Protein AF-A0A6N7XAJ7-F1 (afdb_monomer)

InterPro domains:
  IPR026906 BspA-type LRR region [PF13306] (164-252)
  IPR032675 Leucine-rich repeat domain superfamily [G3DSA:3.80.10.10] (120-250)

Sequence (296 aa):
PDGVSWIGSGSNHAFNHSDGVTLSVARGSYAADWAKGHGVKYTEREPEKTITVSSGSSSATSVDDQNKVSEKLVAKSGRTDVATEGYNPSDSNATDKEGKEPGEKAGVENKQGSEQEVAPNQGRCGEAVTWSLDESGTLIIDGHGKMDDYSDDRPAPWAELSKSIVSIHIGPKVETVGAYAFAGLDKAKAVTFDDGSELTEIHDFAFSGCKTLREIELPNKVAKIGQGAFERCENLEIVGLPESVTSIGEVLVEQESKQPTAGQASVDAFAGSPLVKVEAEKGSYASQYADEHKLL

pLDDT: mean 73.71, std 26.86, range [23.12, 98.69]

Organism: NCBI:txid604330

Radius of gyration: 29.91 Å; Cα contacts (8 Å, |Δi|>4): 554; chains: 1; bounding box: 70×71×84 Å

Nearest PDB structures (foldseek):
  4h09-assembly2_B  TM=6.507E-01  e=2.403E-07  Eubacterium ventriosum ATCC 27560
  6mlx-assembly3_C  TM=6.895E-01  e=1.913E-05  Treponema pallidum
  4gt6-assembly1_A  TM=6.378E-01  e=3.550E-05  Faecalibacterium duncaniae
  4cp6-assembly1_A  TM=5.172E-01  e=2.475E-05  Streptococcus pneumoniae
  4fs7-assembly1_A  TM=6.157E-01  e=1.240E-03  Bacteroides ovatus ATCC 8483

Secondary structure (DSSP, 8-state):
-TT------SSS-TTTT-TT--EEEETTSHHHHHHHHTT--EEEEPPP------------------------------------------------------------------------SEEESBSSEEEEE-TTSEEEEEEEEEBPP-BTTB--TTGGGTTT--EEEE-TEEEEEPTTTTTT-TT--EEEE-TT----EE-TTTTTT-TT--EEE--TT--EEETTTTTT-TT--EEE--TT--EEEE--S----SS--TT-PPPPTTTT-TT-EEE--TTSHHHHHHHHHT--

Foldseek 3Di:
DQPPPDFDDDPQGPCNPPPDDEAEYEPPGPVVVVCVVVVHHYDYDHDDPPPDDDDDDDDDDDDDDDDDDDDDDDDDDDDDDDDDDDDDDDDDDDDDDDDDDDDYDDDDDDDDDPPPVPQAQKDAQDPFWIWGADPQQEIEIDGAEEGEAADPVRAASCPVVLVSHQAYEYEAHHQEQHHNNQAQSCRHQYYYYDPNHNHAEYAHCSNANVQNHAEDADDQNHAEAEFLVQHQVQNHQEYEDHLNHDYFQHHPDDDPDVDDPPDDPRHGNHHNHQNYDYDYDPPGPSNVSCVVVVND

Mean predicted aligned error: 18.1 Å

Solvent-accessible surface area (backbone atoms only — not comparable to full-atom values): 17783 Å² total; per-residue (Å²): 116,88,82,51,89,78,82,80,86,68,100,66,52,94,61,76,84,45,94,82,62,66,46,78,27,33,62,92,33,62,58,40,56,50,31,64,75,69,74,50,54,66,45,78,39,82,64,75,84,76,78,79,81,77,92,72,85,89,83,91,80,82,88,85,85,81,92,82,89,86,83,92,82,91,84,84,88,85,88,83,89,83,88,81,88,81,83,89,82,93,86,86,85,85,88,82,88,89,84,84,86,89,83,91,81,89,88,85,86,87,75,95,69,86,70,76,75,73,70,71,57,51,50,73,45,32,94,51,17,31,38,34,50,50,98,86,17,38,36,37,38,40,52,40,43,46,38,49,68,35,44,96,92,46,62,40,95,56,59,93,47,29,92,56,30,39,29,39,36,37,35,33,42,31,31,32,46,18,20,36,54,45,43,57,25,48,51,22,44,41,58,46,69,40,86,81,36,48,32,29,37,37,22,30,26,18,35,19,33,18,36,44,22,33,50,40,74,52,52,69,48,30,27,37,36,8,19,21,20,36,17,37,13,54,45,22,39,39,35,37,47,33,79,46,28,76,45,73,22,46,85,69,67,90,72,88,60,99,61,88,77,84,76,73,73,75,45,49,26,50,43,69,20,87,50,34,24,66,47,44,54,89,84,31,58,56,39,51,50,30,62,76,69,67,48,95

Structure (mmCIF, N/CA/C/O backbone):
data_AF-A0A6N7XAJ7-F1
#
_entry.id   AF-A0A6N7XAJ7-F1
#
loop_
_atom_site.group_PDB
_atom_site.id
_atom_site.type_symbol
_atom_site.label_atom_id
_atom_site.label_alt_id
_atom_site.label_comp_id
_atom_site.label_asym_id
_atom_site.label_entity_id
_atom_site.label_seq_id
_atom_site.pdbx_PDB_ins_code
_atom_site.Cartn_x
_atom_site.Cartn_y
_atom_site.Cartn_z
_atom_site.occupancy
_atom_site.B_iso_or_equiv
_atom_site.auth_seq_id
_atom_site.auth_comp_id
_atom_site.auth_asym_id
_atom_site.auth_atom_id
_atom_site.pdbx_PDB_model_num
ATOM 1 N N . PRO A 1 1 ? 24.881 13.630 -3.234 1.00 52.31 1 PRO A N 1
ATOM 2 C CA . PRO A 1 1 ? 24.682 14.731 -4.205 1.00 52.31 1 PRO A CA 1
ATOM 3 C C . PRO A 1 1 ? 24.162 15.970 -3.468 1.00 52.31 1 PRO A C 1
ATOM 5 O O . PRO A 1 1 ? 23.596 15.813 -2.387 1.00 52.31 1 PRO A O 1
ATOM 8 N N . ASP A 1 2 ? 24.361 17.173 -4.006 1.00 56.16 2 ASP A N 1
ATOM 9 C CA . ASP A 1 2 ? 23.794 18.382 -3.395 1.00 56.16 2 ASP A CA 1
ATOM 10 C C . ASP A 1 2 ? 22.285 18.364 -3.668 1.00 56.16 2 ASP A C 1
ATOM 12 O O . ASP A 1 2 ? 21.873 18.282 -4.822 1.00 56.16 2 ASP A O 1
ATOM 16 N N . GLY A 1 3 ? 21.470 18.324 -2.609 1.00 60.31 3 GLY A N 1
ATOM 17 C CA . GLY A 1 3 ? 20.015 18.134 -2.718 1.00 60.31 3 GLY A CA 1
ATOM 18 C C . GLY A 1 3 ? 19.486 16.760 -2.287 1.00 60.31 3 GLY A C 1
ATOM 19 O O . GLY A 1 3 ? 18.340 16.446 -2.580 1.00 60.31 3 GLY A O 1
ATOM 20 N N . VAL A 1 4 ? 20.282 15.944 -1.584 1.00 65.50 4 VAL A N 1
ATOM 21 C CA . VAL A 1 4 ? 19.765 14.740 -0.903 1.00 65.50 4 VAL A CA 1
ATOM 22 C C . VAL A 1 4 ? 18.713 15.152 0.130 1.00 65.50 4 VAL A C 1
ATOM 24 O O . VAL A 1 4 ? 19.035 15.859 1.085 1.00 65.50 4 VAL A O 1
ATOM 27 N N . SER A 1 5 ? 17.473 14.708 -0.078 1.00 60.44 5 SER A N 1
ATOM 28 C CA . SER A 1 5 ? 16.321 14.982 0.789 1.00 60.44 5 SER A CA 1
ATOM 29 C C . SER A 1 5 ? 16.112 13.933 1.883 1.00 60.44 5 SER A C 1
ATOM 31 O O . SER A 1 5 ? 15.373 14.200 2.824 1.00 60.44 5 SER A O 1
ATOM 33 N N . TRP A 1 6 ? 16.755 12.764 1.779 1.00 59.44 6 TRP A N 1
ATOM 34 C CA . TRP A 1 6 ? 16.555 11.653 2.709 1.00 59.44 6 TRP A CA 1
ATOM 35 C C . TRP A 1 6 ? 17.769 10.713 2.777 1.00 59.44 6 TRP A C 1
ATOM 37 O O . TRP A 1 6 ? 18.410 10.444 1.760 1.00 59.44 6 TRP A O 1
ATOM 47 N N . ILE A 1 7 ? 18.099 10.225 3.980 1.00 63.41 7 ILE A N 1
ATOM 48 C CA . ILE A 1 7 ? 19.157 9.227 4.230 1.00 63.41 7 ILE A CA 1
ATOM 49 C C . ILE A 1 7 ? 18.656 8.217 5.278 1.00 63.41 7 ILE A C 1
ATOM 51 O O . ILE A 1 7 ? 19.041 8.311 6.439 1.00 63.41 7 ILE A O 1
ATOM 55 N N . GLY A 1 8 ? 17.827 7.248 4.865 1.00 58.09 8 GLY A N 1
ATOM 56 C CA . GLY A 1 8 ? 17.457 6.050 5.644 1.00 58.09 8 GLY A CA 1
ATOM 57 C C . GLY A 1 8 ? 16.638 6.279 6.931 1.00 58.09 8 GLY A C 1
ATOM 58 O O . GLY A 1 8 ? 16.927 7.180 7.715 1.00 58.09 8 GLY A O 1
ATOM 59 N N . SER A 1 9 ? 15.672 5.401 7.228 1.00 46.38 9 SER A N 1
ATOM 60 C CA . SER A 1 9 ? 14.994 5.325 8.537 1.00 46.38 9 SER A CA 1
ATOM 61 C C . SER A 1 9 ? 15.231 3.959 9.210 1.00 46.38 9 SER A C 1
ATOM 63 O O . SER A 1 9 ? 15.352 2.938 8.535 1.00 46.38 9 SER A O 1
ATOM 65 N N . GLY A 1 10 ? 15.358 3.940 10.547 1.00 47.91 10 GLY A N 1
ATOM 66 C CA . GLY A 1 10 ? 15.511 2.719 11.362 1.00 47.91 10 GLY A CA 1
ATOM 67 C C . GLY A 1 10 ? 16.749 2.673 12.275 1.00 47.91 10 GLY A C 1
ATOM 68 O O . GLY A 1 10 ? 17.684 3.460 12.140 1.00 47.91 10 GLY A O 1
ATOM 69 N N . SER A 1 11 ? 16.764 1.716 13.213 1.00 44.81 11 SER A N 1
ATOM 70 C CA . SER A 1 11 ? 17.810 1.495 14.238 1.00 44.81 11 SER A CA 1
ATOM 71 C C . SER A 1 11 ? 19.154 0.980 13.696 1.00 44.81 11 SER A C 1
ATOM 73 O O . SER A 1 11 ? 20.086 0.744 14.466 1.00 44.81 11 SER A O 1
ATOM 75 N N . ASN A 1 12 ? 19.272 0.838 12.374 1.00 49.25 12 ASN A N 1
ATOM 76 C CA . ASN A 1 12 ? 20.496 0.488 11.668 1.00 49.25 12 ASN A CA 1
ATOM 77 C C . ASN A 1 12 ? 20.703 1.479 10.516 1.00 49.25 12 ASN A C 1
ATOM 79 O O . ASN A 1 12 ? 20.295 1.237 9.383 1.00 49.25 12 ASN A O 1
ATOM 83 N N . HIS A 1 13 ? 21.307 2.630 10.824 1.00 56.31 13 HIS A N 1
ATOM 84 C CA . HIS A 1 13 ? 21.639 3.647 9.826 1.00 56.31 13 HIS A CA 1
ATOM 85 C C . HIS A 1 13 ? 22.405 3.027 8.646 1.00 56.31 13 HIS A C 1
ATOM 87 O O . HIS A 1 13 ? 23.215 2.121 8.845 1.00 56.31 13 HIS A O 1
ATOM 93 N N . ALA A 1 14 ? 22.222 3.552 7.429 1.00 59.47 14 ALA A N 1
ATOM 94 C CA . ALA A 1 14 ? 22.847 3.041 6.196 1.00 59.47 14 ALA A CA 1
ATOM 95 C C . ALA A 1 14 ? 24.392 2.925 6.248 1.00 59.47 14 ALA A C 1
ATOM 97 O O . ALA A 1 14 ? 25.007 2.307 5.382 1.00 59.47 14 ALA A O 1
ATOM 98 N N . PHE A 1 15 ? 25.027 3.497 7.277 1.00 63.94 15 PHE A N 1
ATOM 99 C CA . PHE A 1 15 ? 26.472 3.492 7.498 1.00 63.94 15 PHE A CA 1
ATOM 100 C C . PHE A 1 15 ? 26.899 2.852 8.835 1.00 63.94 15 PHE A C 1
ATOM 102 O O . PHE A 1 15 ? 28.070 2.941 9.193 1.00 63.94 15 PHE A O 1
ATOM 109 N N . ASN A 1 16 ? 25.990 2.186 9.565 1.00 53.41 16 ASN A N 1
ATOM 110 C CA . ASN A 1 16 ? 26.226 1.664 10.925 1.00 53.41 16 ASN A CA 1
ATOM 111 C C . ASN A 1 16 ? 27.201 0.464 10.985 1.00 53.41 16 ASN A C 1
ATOM 113 O O . ASN A 1 16 ? 27.605 0.042 12.067 1.00 53.41 16 ASN A O 1
ATOM 117 N N . HIS A 1 17 ? 27.596 -0.089 9.832 1.00 55.88 17 HIS A N 1
ATOM 118 C CA . HIS 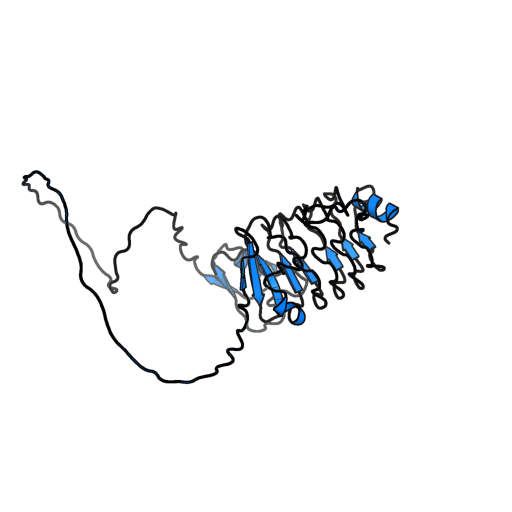A 1 17 ? 28.542 -1.211 9.710 1.00 55.88 17 HIS A CA 1
ATOM 119 C C . HIS A 1 17 ? 29.674 -0.942 8.706 1.00 55.88 17 HIS A C 1
ATOM 121 O O . HIS A 1 17 ? 30.345 -1.864 8.243 1.00 55.88 17 HIS A O 1
ATOM 127 N N . SER A 1 18 ? 29.892 0.326 8.357 1.00 59.72 18 SER A N 1
ATOM 128 C CA . SER A 1 18 ? 30.815 0.727 7.298 1.00 59.72 18 SER A CA 1
ATOM 129 C C . SER A 1 18 ? 32.069 1.369 7.890 1.00 59.72 18 SER A C 1
ATOM 131 O O . SER A 1 18 ? 32.315 2.561 7.689 1.00 59.72 18 SER A O 1
ATOM 133 N N . ASP A 1 19 ? 32.859 0.578 8.623 1.00 56.47 19 ASP A N 1
ATOM 134 C CA . ASP A 1 19 ? 34.136 0.983 9.229 1.00 56.47 19 ASP A CA 1
ATOM 135 C C . ASP A 1 19 ? 35.156 1.361 8.138 1.00 56.47 19 ASP A C 1
ATOM 137 O O . ASP A 1 19 ? 35.995 0.570 7.712 1.00 56.47 19 ASP A O 1
ATOM 141 N N . GLY A 1 20 ? 35.048 2.583 7.618 1.00 68.25 20 GLY A N 1
ATOM 142 C CA . GLY A 1 20 ? 35.883 3.084 6.524 1.00 68.25 20 GLY A CA 1
ATOM 143 C C . GLY A 1 20 ? 35.202 4.088 5.598 1.00 68.25 20 GLY A C 1
ATOM 144 O O . GLY A 1 20 ? 35.890 4.770 4.839 1.00 68.25 20 GLY A O 1
ATOM 145 N N . VAL A 1 21 ? 33.877 4.240 5.668 1.00 73.19 21 VAL A N 1
ATOM 146 C CA . VAL A 1 21 ? 33.156 5.196 4.818 1.00 73.19 21 VAL A CA 1
ATOM 147 C C . VAL A 1 21 ? 33.217 6.594 5.432 1.00 73.19 21 VAL A C 1
ATOM 149 O O . VAL A 1 21 ? 32.904 6.800 6.601 1.00 73.19 21 VAL A O 1
ATOM 152 N N . THR A 1 22 ? 33.656 7.571 4.637 1.00 78.25 22 THR A N 1
ATOM 153 C CA . THR A 1 22 ? 33.581 8.998 4.974 1.00 78.25 22 THR A CA 1
ATOM 154 C C . THR A 1 22 ? 32.674 9.673 3.959 1.00 78.25 22 THR A C 1
ATOM 156 O O . THR A 1 22 ? 32.974 9.656 2.766 1.00 78.25 22 THR A O 1
ATOM 159 N N . LEU A 1 23 ? 31.567 10.251 4.417 1.00 79.75 23 LEU A N 1
ATOM 160 C CA . LEU A 1 23 ? 30.634 10.955 3.541 1.00 79.75 23 LEU A CA 1
ATOM 161 C C . LEU A 1 23 ? 31.237 12.278 3.067 1.00 79.75 23 LEU A C 1
ATOM 163 O O . LEU A 1 23 ? 31.831 12.996 3.861 1.00 79.75 23 LEU A O 1
ATOM 167 N N . SER A 1 24 ? 31.045 12.630 1.797 1.00 86.06 24 SER A N 1
ATOM 168 C CA . SER A 1 24 ? 31.295 13.988 1.304 1.00 86.06 24 SER A CA 1
ATOM 169 C C . SER A 1 24 ? 29.952 14.697 1.144 1.00 86.06 24 SER A C 1
ATOM 171 O O . SER A 1 24 ? 29.137 14.296 0.312 1.00 86.06 24 SER A O 1
ATOM 173 N N . VAL A 1 25 ? 29.696 15.706 1.978 1.00 85.69 25 VAL A N 1
ATOM 174 C CA . VAL A 1 25 ? 28.389 16.377 2.092 1.00 85.69 25 VAL A CA 1
ATOM 175 C C . VAL A 1 25 ? 28.510 17.868 1.796 1.00 85.69 25 VAL A C 1
ATOM 177 O O . VAL A 1 25 ? 29.500 18.502 2.164 1.00 85.69 25 VAL A O 1
ATOM 180 N N . ALA A 1 26 ? 27.506 18.450 1.137 1.00 83.44 26 ALA A N 1
ATOM 181 C CA . ALA A 1 26 ? 27.444 19.900 0.968 1.00 83.44 26 ALA A CA 1
ATOM 182 C C . ALA A 1 26 ? 27.260 20.590 2.322 1.00 83.44 26 ALA A C 1
ATOM 184 O O . ALA A 1 26 ? 26.417 20.183 3.130 1.00 83.44 26 ALA A O 1
ATOM 185 N N . ARG A 1 27 ? 28.024 21.659 2.554 1.00 82.81 27 ARG A N 1
ATOM 186 C CA . ARG A 1 27 ? 27.888 22.496 3.748 1.00 82.81 27 ARG A CA 1
ATOM 187 C C . ARG A 1 27 ? 26.457 23.037 3.864 1.00 82.81 27 ARG A C 1
ATOM 189 O O . ARG A 1 27 ? 25.939 23.634 2.925 1.00 82.81 27 ARG A O 1
ATOM 196 N N . GLY A 1 28 ? 25.839 22.833 5.029 1.00 79.06 28 GLY A N 1
ATOM 197 C CA . GLY A 1 28 ? 24.468 23.274 5.319 1.00 79.06 28 GLY A CA 1
ATOM 198 C C . GLY A 1 28 ? 23.364 22.439 4.659 1.00 79.06 28 GLY A C 1
ATOM 199 O O . GLY A 1 28 ? 22.221 22.880 4.619 1.00 79.06 28 GLY A O 1
ATOM 200 N N . SER A 1 29 ? 23.691 21.264 4.112 1.00 81.31 29 SER A N 1
ATOM 201 C CA . SER A 1 29 ? 22.693 20.337 3.567 1.00 81.31 29 SER A CA 1
ATOM 202 C C . SER A 1 29 ? 22.089 19.439 4.648 1.00 81.31 29 SER A C 1
ATOM 204 O O . SER A 1 29 ? 22.733 19.145 5.655 1.00 81.31 29 SER A O 1
ATOM 206 N N . TYR A 1 30 ? 20.899 18.901 4.371 1.00 81.06 30 TYR A N 1
ATOM 207 C CA . TYR A 1 30 ? 20.268 17.857 5.184 1.00 81.06 30 TYR A CA 1
ATOM 208 C C . TYR A 1 30 ? 21.220 16.681 5.468 1.00 81.06 30 TYR A C 1
ATOM 210 O O . TYR A 1 30 ? 21.300 16.199 6.592 1.00 81.06 30 TYR A O 1
ATOM 218 N N . ALA A 1 31 ? 22.014 16.266 4.474 1.00 79.81 31 ALA A N 1
ATOM 219 C CA . ALA A 1 31 ? 23.002 15.200 4.629 1.00 79.81 31 ALA A CA 1
ATOM 220 C C . ALA A 1 31 ? 24.100 15.536 5.657 1.00 79.81 31 ALA A C 1
ATOM 222 O O . ALA A 1 31 ? 24.587 14.642 6.351 1.00 79.81 31 ALA A O 1
ATOM 223 N N . ALA A 1 32 ? 24.484 16.812 5.769 1.00 82.19 32 ALA A N 1
ATOM 224 C CA . ALA A 1 32 ? 25.449 17.270 6.765 1.00 82.19 32 ALA A CA 1
ATOM 225 C C . ALA A 1 32 ? 24.850 17.266 8.179 1.00 82.19 32 ALA A C 1
ATOM 227 O O . ALA A 1 32 ? 25.488 16.771 9.111 1.00 82.19 32 ALA A O 1
ATOM 228 N N . ASP A 1 33 ? 23.612 17.746 8.329 1.00 81.38 33 ASP A N 1
ATOM 229 C CA . ASP A 1 33 ? 22.900 17.733 9.612 1.00 81.38 33 ASP A CA 1
ATOM 230 C C . ASP A 1 33 ? 22.630 16.301 10.090 1.00 81.38 33 ASP A C 1
ATOM 232 O O . ASP A 1 33 ? 22.871 15.968 11.254 1.00 81.38 33 ASP A O 1
ATOM 236 N N . TRP A 1 34 ? 22.224 15.422 9.172 1.00 83.12 34 TRP A N 1
ATOM 237 C CA . TRP A 1 34 ? 22.005 14.006 9.438 1.00 83.12 34 TRP A CA 1
ATOM 238 C C . TRP A 1 34 ? 23.294 13.294 9.871 1.00 83.12 34 TRP A C 1
ATOM 240 O O . TRP A 1 34 ? 23.295 12.613 10.899 1.00 83.12 34 TRP A O 1
ATOM 250 N N . ALA A 1 35 ? 24.408 13.475 9.147 1.00 81.25 35 ALA A N 1
ATOM 251 C CA . ALA A 1 35 ? 25.678 12.809 9.462 1.00 81.25 35 ALA A CA 1
ATOM 252 C C . ALA A 1 35 ? 26.215 13.226 10.839 1.00 81.25 35 ALA A C 1
ATOM 254 O O . ALA A 1 35 ? 26.692 12.390 11.610 1.00 81.25 35 ALA A O 1
ATOM 255 N N . LYS A 1 36 ? 26.068 14.514 11.173 1.00 83.44 36 LYS A N 1
ATOM 256 C CA . LYS A 1 36 ? 26.414 15.063 12.484 1.00 83.44 36 LYS A CA 1
ATOM 257 C C . LYS A 1 36 ? 25.538 14.493 13.604 1.00 83.44 36 LYS A C 1
ATOM 259 O O . LYS A 1 36 ? 26.071 14.160 14.660 1.00 83.44 36 LYS A O 1
ATOM 264 N N . GLY A 1 37 ? 24.226 14.374 13.385 1.00 78.75 37 GLY A N 1
ATOM 265 C CA . GLY A 1 37 ? 23.274 13.853 14.374 1.00 78.75 37 GLY A CA 1
ATOM 266 C C . GLY A 1 37 ? 23.471 12.373 14.718 1.00 78.75 37 GLY A C 1
ATOM 267 O O . GLY A 1 37 ? 23.186 11.969 15.842 1.00 78.75 37 GLY A O 1
ATOM 268 N N . HIS A 1 38 ? 24.016 11.590 13.785 1.00 77.69 38 HIS A N 1
ATOM 269 C CA . HIS A 1 38 ? 24.144 10.133 13.909 1.00 77.69 38 HIS A CA 1
ATOM 270 C C . HIS A 1 38 ? 25.592 9.641 14.072 1.00 77.69 38 HIS A C 1
ATOM 272 O O . HIS A 1 38 ? 25.852 8.443 14.005 1.00 77.69 38 HIS A O 1
ATOM 278 N N . GLY A 1 39 ? 26.553 10.548 14.286 1.00 76.25 39 GLY A N 1
ATOM 279 C CA . GLY A 1 39 ? 27.951 10.186 14.557 1.00 76.25 39 GLY A CA 1
ATOM 280 C C . GLY A 1 39 ? 28.694 9.547 13.376 1.00 76.25 39 GLY A C 1
ATOM 281 O O . GLY A 1 39 ? 29.714 8.891 13.579 1.00 76.25 39 GLY A O 1
ATOM 282 N N . VAL A 1 40 ? 28.209 9.737 12.145 1.00 81.06 40 VAL A N 1
ATOM 283 C CA . VAL A 1 40 ? 28.839 9.209 10.926 1.00 81.06 40 VAL A CA 1
ATOM 284 C C . VAL A 1 40 ? 30.020 10.097 10.534 1.00 81.06 40 VAL A C 1
ATOM 286 O O . VAL A 1 40 ? 29.946 11.319 10.622 1.00 81.06 40 VAL A O 1
ATOM 289 N N . LYS A 1 41 ? 31.134 9.513 10.078 1.00 84.00 41 LYS A N 1
ATOM 290 C CA . LYS A 1 41 ? 32.309 10.277 9.630 1.00 84.00 41 LYS A CA 1
ATOM 291 C C . LYS A 1 41 ? 32.014 11.000 8.308 1.00 84.00 41 LYS A C 1
ATOM 293 O O . LYS A 1 41 ? 31.591 10.368 7.341 1.00 84.00 41 LYS A O 1
ATOM 298 N N . TYR A 1 42 ? 32.287 12.305 8.233 1.00 87.44 42 TYR A N 1
ATOM 299 C CA . TYR A 1 42 ? 32.041 13.105 7.026 1.00 87.44 42 TYR A CA 1
ATOM 300 C C . TYR A 1 42 ? 33.084 14.214 6.788 1.00 87.44 42 TYR A C 1
ATOM 302 O O . TYR A 1 42 ? 33.820 14.603 7.696 1.00 87.44 42 TYR A O 1
ATOM 310 N N . THR A 1 43 ? 33.134 14.724 5.555 1.00 89.44 43 THR A N 1
ATOM 311 C CA . THR A 1 43 ? 33.825 15.946 5.126 1.00 89.44 43 THR A CA 1
ATOM 312 C C . THR A 1 43 ? 32.836 16.897 4.458 1.00 89.44 43 THR A C 1
ATOM 314 O O . THR A 1 43 ? 31.942 16.476 3.723 1.00 89.44 43 THR A O 1
ATOM 317 N N . GLU A 1 44 ? 32.999 18.194 4.709 1.00 87.25 44 GLU A N 1
ATOM 318 C CA . GLU A 1 44 ? 32.191 19.230 4.066 1.00 87.25 44 GLU A CA 1
ATOM 319 C C . GLU A 1 44 ? 32.837 19.678 2.755 1.00 87.25 44 GLU A C 1
ATOM 321 O O . GLU A 1 44 ? 34.046 19.917 2.692 1.00 87.25 44 GLU A O 1
ATOM 326 N N . ARG A 1 45 ? 32.013 19.844 1.722 1.00 87.94 45 ARG A N 1
ATOM 327 C CA . ARG A 1 45 ? 32.370 20.533 0.481 1.00 87.94 45 ARG A CA 1
ATOM 328 C C . ARG A 1 45 ? 31.502 21.775 0.308 1.00 87.94 45 ARG A C 1
ATOM 330 O O . ARG A 1 45 ? 30.363 21.812 0.778 1.00 87.94 45 ARG A O 1
ATOM 337 N N . GLU A 1 46 ? 32.045 22.794 -0.351 1.00 82.00 46 GLU A N 1
ATOM 338 C CA . GLU A 1 46 ? 31.245 23.952 -0.754 1.00 82.00 46 GLU A CA 1
ATOM 339 C C . GLU A 1 46 ? 30.143 23.482 -1.715 1.00 82.00 46 GLU A C 1
ATOM 341 O O . GLU A 1 46 ? 30.442 22.685 -2.611 1.00 82.00 46 GLU A O 1
ATOM 346 N N . PRO A 1 47 ? 28.887 23.917 -1.518 1.00 72.06 47 PRO A N 1
ATOM 347 C CA . PRO A 1 47 ? 27.791 23.508 -2.380 1.00 72.06 47 PRO A CA 1
ATOM 348 C C . PRO A 1 47 ? 28.074 23.969 -3.809 1.00 72.06 47 PRO A C 1
ATOM 350 O O . PRO A 1 47 ? 28.404 25.135 -4.055 1.00 72.06 47 PRO A O 1
ATOM 353 N N . GLU A 1 48 ? 27.949 23.057 -4.767 1.00 68.31 48 GLU A N 1
ATOM 354 C CA . GLU A 1 48 ? 28.014 23.423 -6.173 1.00 68.31 48 GLU A CA 1
ATOM 355 C C . GLU A 1 48 ? 26.810 24.320 -6.477 1.00 68.31 48 GLU A C 1
ATOM 357 O O . GLU A 1 48 ? 25.672 23.996 -6.131 1.00 68.31 48 GLU A O 1
ATOM 362 N N . LYS A 1 49 ? 27.052 25.488 -7.094 1.00 54.88 49 LYS A N 1
ATOM 363 C CA . LYS A 1 49 ? 25.975 26.391 -7.521 1.00 54.88 49 LYS A CA 1
ATOM 364 C C . LYS A 1 49 ? 25.044 25.625 -8.452 1.00 54.88 49 LYS A C 1
ATOM 366 O O . LYS A 1 49 ? 25.351 25.441 -9.627 1.00 54.88 49 LYS A O 1
ATOM 371 N N . THR A 1 50 ? 23.901 25.209 -7.931 1.00 44.81 50 THR A N 1
ATOM 372 C CA . THR A 1 50 ? 22.855 24.581 -8.721 1.00 44.81 50 THR A CA 1
ATOM 373 C C . THR A 1 50 ? 22.283 25.661 -9.633 1.00 44.81 50 THR A C 1
ATOM 375 O O . THR A 1 50 ? 21.627 26.595 -9.172 1.00 44.81 50 THR A O 1
ATOM 378 N N . ILE A 1 51 ? 22.595 25.594 -10.927 1.00 39.53 51 ILE A N 1
ATOM 379 C CA . ILE A 1 51 ? 21.930 26.425 -11.929 1.00 39.53 51 ILE A CA 1
ATOM 380 C C . ILE A 1 51 ? 20.509 25.878 -12.044 1.00 39.53 51 ILE A C 1
ATOM 382 O O . ILE A 1 51 ? 20.287 24.807 -12.604 1.00 39.53 51 ILE A O 1
ATOM 386 N N . THR A 1 52 ? 19.542 26.597 -11.488 1.00 40.28 52 THR A N 1
ATOM 387 C CA . THR A 1 52 ? 18.124 26.360 -11.745 1.00 40.28 52 THR A CA 1
ATOM 388 C C . THR A 1 52 ? 17.831 26.721 -13.200 1.00 40.28 52 THR A C 1
ATOM 390 O O . THR A 1 52 ? 17.781 27.894 -13.566 1.00 40.28 52 THR A O 1
ATOM 393 N N . VAL A 1 53 ? 17.660 25.715 -14.059 1.00 35.22 53 VAL A N 1
ATOM 394 C CA . VAL A 1 53 ? 17.224 25.931 -15.444 1.00 35.22 53 VAL A CA 1
ATOM 395 C C . VAL A 1 53 ? 15.707 26.108 -15.432 1.00 35.22 53 VAL A C 1
ATOM 397 O O . VAL A 1 53 ? 14.954 25.146 -15.306 1.00 35.22 53 VAL A O 1
ATOM 400 N N . SER A 1 54 ? 15.248 27.356 -15.509 1.00 35.72 54 SER A N 1
ATOM 401 C CA . SER A 1 54 ? 13.841 27.677 -15.753 1.00 35.72 54 SER A CA 1
ATOM 402 C C . SER A 1 54 ? 13.500 27.360 -17.211 1.00 35.72 54 SER A C 1
ATOM 404 O O . SER A 1 54 ? 14.184 27.809 -18.129 1.00 35.72 54 SER A O 1
ATOM 406 N N . SER A 1 55 ? 12.446 26.579 -17.429 1.00 42.12 55 SER A N 1
ATOM 407 C CA . SER A 1 55 ? 11.940 26.209 -18.751 1.00 42.12 55 SER A CA 1
ATOM 408 C C . SER A 1 55 ? 11.502 27.439 -19.556 1.00 42.12 55 SER A C 1
ATOM 410 O O . SER A 1 55 ? 10.522 28.098 -19.207 1.00 42.12 55 SER A O 1
ATOM 412 N N . GLY A 1 56 ? 12.192 27.706 -20.665 1.00 30.53 56 GLY A N 1
ATOM 413 C CA . GLY A 1 56 ? 11.802 28.695 -21.666 1.00 30.53 56 GLY A CA 1
ATOM 414 C C . GLY A 1 56 ? 12.370 28.351 -23.045 1.00 30.53 56 GLY A C 1
ATOM 415 O O . GLY A 1 56 ? 13.565 28.475 -23.263 1.00 30.53 56 GLY A O 1
ATOM 416 N N . SER A 1 57 ? 11.490 27.912 -23.951 1.00 32.28 57 SER A N 1
ATOM 417 C CA . SER A 1 57 ? 11.536 28.105 -25.413 1.00 32.28 57 SER A CA 1
ATOM 418 C C . SER A 1 57 ? 12.900 28.004 -26.142 1.00 32.28 57 SER A C 1
ATOM 420 O O . SER A 1 57 ? 13.608 28.993 -26.295 1.00 32.28 57 SER A O 1
ATOM 422 N N . SER A 1 58 ? 13.160 26.819 -26.710 1.00 36.97 58 SER A N 1
ATOM 423 C CA . SER A 1 58 ? 13.844 26.522 -27.992 1.00 36.97 58 SER A CA 1
ATOM 424 C C . SER A 1 58 ? 14.956 27.448 -28.528 1.00 36.97 58 SER A C 1
ATOM 426 O O . SER A 1 58 ? 14.690 28.539 -29.025 1.00 36.97 58 SER A O 1
ATOM 428 N N . SER A 1 59 ? 16.170 26.909 -28.672 1.00 31.22 59 SER A N 1
ATOM 429 C CA . SER A 1 59 ? 16.798 26.606 -29.979 1.00 31.22 59 SER A CA 1
ATOM 430 C C . SER A 1 59 ? 18.205 26.035 -29.769 1.00 31.22 59 SER A C 1
ATOM 432 O O . SER A 1 59 ? 18.968 26.498 -28.926 1.00 31.22 59 SER A O 1
ATOM 434 N N . ALA A 1 60 ? 18.523 24.974 -30.507 1.00 33.62 60 ALA A N 1
ATOM 435 C CA . ALA A 1 60 ? 19.829 24.334 -30.492 1.00 33.62 60 ALA A CA 1
ATOM 436 C C . ALA A 1 60 ? 20.836 25.137 -31.325 1.00 33.62 60 ALA A C 1
ATOM 438 O O . ALA A 1 60 ? 20.547 25.445 -32.479 1.00 33.62 60 ALA A O 1
ATOM 439 N N . THR A 1 61 ? 22.041 25.359 -30.793 1.00 28.81 61 THR A N 1
ATOM 440 C CA . THR A 1 61 ? 23.265 25.488 -31.598 1.00 28.81 61 THR A CA 1
ATOM 441 C C . THR A 1 61 ? 24.464 24.867 -30.882 1.00 28.81 61 THR A C 1
ATOM 443 O O . THR A 1 61 ? 24.558 24.864 -29.659 1.00 28.81 61 THR A O 1
ATOM 446 N N . SER A 1 62 ? 25.334 24.314 -31.721 1.00 29.78 62 SER A N 1
ATOM 447 C CA . SER A 1 62 ? 26.455 23.402 -31.506 1.00 29.78 62 SER A CA 1
ATOM 448 C C . SER A 1 62 ? 27.638 23.920 -30.670 1.00 29.78 62 SER A C 1
ATOM 450 O O . SER A 1 62 ? 27.960 25.102 -30.687 1.00 29.78 62 SER A O 1
ATOM 452 N N . VAL A 1 63 ? 28.275 22.938 -30.021 1.00 33.38 63 VAL A N 1
ATOM 453 C CA . VAL A 1 63 ? 29.673 22.735 -29.571 1.00 33.38 63 VAL A CA 1
ATOM 454 C C . VAL A 1 63 ? 30.737 23.717 -30.109 1.00 33.38 63 VAL A C 1
ATOM 456 O O . VAL A 1 63 ? 30.788 23.914 -31.319 1.00 33.38 63 VAL A O 1
ATOM 459 N N . ASP A 1 64 ? 31.607 24.258 -29.233 1.00 32.41 64 ASP A N 1
ATOM 460 C CA . ASP A 1 64 ? 33.071 24.005 -29.256 1.00 32.41 64 ASP A CA 1
ATOM 461 C C . ASP A 1 64 ? 33.877 24.645 -28.091 1.00 32.41 64 ASP A C 1
ATOM 463 O O . ASP A 1 64 ? 33.708 25.807 -27.730 1.00 32.41 64 ASP A O 1
ATOM 467 N N . ASP A 1 65 ? 34.750 23.796 -27.535 1.00 31.16 65 ASP A N 1
ATOM 468 C CA . ASP A 1 65 ? 36.108 23.959 -26.982 1.00 31.16 65 ASP A CA 1
ATOM 469 C C . ASP A 1 65 ? 36.555 25.039 -25.950 1.00 31.16 65 ASP A C 1
ATOM 471 O O . ASP A 1 65 ? 36.582 26.245 -26.167 1.00 31.16 65 ASP A O 1
ATOM 475 N N . GLN A 1 66 ? 37.121 24.491 -24.859 1.00 31.17 66 GLN A N 1
ATOM 476 C CA . GLN A 1 66 ? 38.415 24.799 -24.213 1.00 31.17 66 GLN A CA 1
ATOM 477 C C . GLN A 1 66 ? 38.744 26.204 -23.657 1.00 31.17 66 GLN A C 1
ATOM 479 O O . GLN A 1 66 ? 39.197 27.116 -24.335 1.00 31.17 66 GLN A O 1
ATOM 484 N N . ASN A 1 67 ? 38.740 26.263 -22.320 1.00 28.78 67 ASN A N 1
ATOM 485 C CA . ASN A 1 67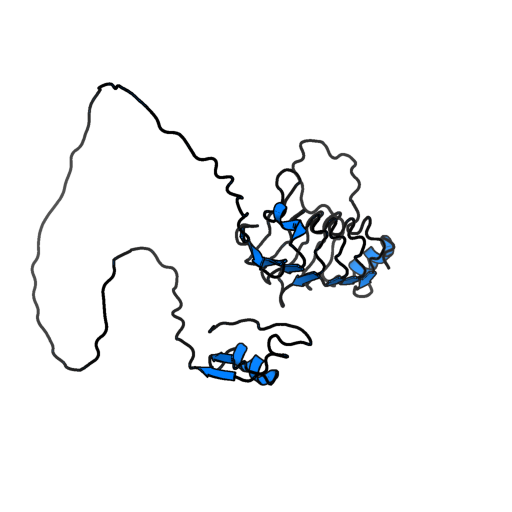 ? 39.902 26.565 -21.465 1.00 28.78 67 ASN A CA 1
ATOM 486 C C . ASN A 1 67 ? 40.939 27.608 -21.963 1.00 28.78 67 ASN A C 1
ATOM 488 O O . ASN A 1 67 ? 41.913 27.229 -22.610 1.00 28.78 67 ASN A O 1
ATOM 492 N N . LYS A 1 68 ? 40.871 28.865 -21.485 1.00 29.16 68 LYS A N 1
ATOM 493 C CA . LYS A 1 68 ? 42.063 29.561 -20.946 1.00 29.16 68 LYS A CA 1
ATOM 494 C C . LYS A 1 68 ? 41.758 30.845 -20.171 1.00 29.16 68 LYS A C 1
ATOM 496 O O . LYS A 1 68 ? 40.932 31.668 -20.541 1.00 29.16 68 LYS A O 1
ATOM 501 N N . VAL A 1 69 ? 42.521 30.991 -19.097 1.00 28.19 69 VAL A N 1
ATOM 502 C CA . VAL A 1 69 ? 42.610 32.098 -18.143 1.00 28.19 69 VAL A CA 1
ATOM 503 C C . VAL A 1 69 ? 43.259 33.352 -18.762 1.00 28.19 69 VAL A C 1
ATOM 505 O O . VAL A 1 69 ? 44.135 33.221 -19.614 1.00 28.19 69 VAL A O 1
ATOM 508 N N . SER A 1 70 ? 42.920 34.519 -18.189 1.00 29.64 70 SER A N 1
ATOM 509 C CA . SER A 1 70 ? 43.726 35.748 -17.954 1.00 29.64 70 SER A CA 1
ATOM 510 C C . SER A 1 70 ? 43.414 37.063 -18.707 1.00 29.64 70 SER A C 1
ATOM 512 O O . SER A 1 70 ? 43.425 37.149 -19.925 1.00 29.64 70 SER A O 1
ATOM 514 N N . GLU A 1 71 ? 43.232 38.090 -17.860 1.00 29.73 71 GLU A N 1
ATOM 515 C CA . GLU A 1 71 ? 43.657 39.502 -17.946 1.00 29.73 71 GLU A CA 1
ATOM 516 C C . GLU A 1 71 ? 42.978 40.537 -18.879 1.00 29.73 71 GLU A C 1
ATOM 518 O O . GLU A 1 71 ? 43.200 40.624 -20.076 1.00 29.73 71 GLU A O 1
ATOM 523 N N . LYS A 1 72 ? 42.223 41.435 -18.216 1.00 27.84 72 LYS A N 1
ATOM 524 C CA . LYS A 1 72 ? 42.412 42.904 -18.122 1.00 27.84 72 LYS A CA 1
ATOM 525 C C . LYS A 1 72 ? 42.796 43.691 -19.400 1.00 27.84 72 LYS A C 1
ATOM 527 O O . LYS A 1 72 ? 43.952 43.699 -19.791 1.00 27.84 72 LYS A O 1
ATOM 532 N N . LEU A 1 73 ? 41.874 44.552 -19.864 1.00 25.70 73 LEU A N 1
ATOM 533 C CA . LEU A 1 73 ? 41.976 46.034 -19.960 1.00 25.70 73 LEU A CA 1
ATOM 534 C C . LEU A 1 73 ? 41.154 46.615 -21.134 1.00 25.70 73 LEU A C 1
ATOM 536 O O . LEU A 1 73 ? 41.403 46.333 -22.294 1.00 25.70 73 LEU A O 1
ATOM 540 N N . VAL A 1 74 ? 40.196 47.479 -20.772 1.00 27.86 74 VAL A N 1
ATOM 541 C CA . VAL A 1 74 ? 39.892 48.812 -21.340 1.00 27.86 74 VAL A CA 1
ATOM 542 C C . VAL A 1 74 ? 40.200 49.055 -22.832 1.00 27.86 74 VAL A C 1
ATOM 544 O O . VAL A 1 74 ? 41.360 49.210 -23.185 1.00 27.86 74 VAL A O 1
ATOM 547 N N . ALA A 1 75 ? 39.170 49.342 -23.644 1.00 26.56 75 ALA A N 1
ATOM 548 C CA . ALA A 1 75 ? 38.972 50.662 -24.277 1.00 26.56 75 ALA A CA 1
ATOM 549 C C . ALA A 1 75 ? 37.766 50.722 -25.245 1.00 26.56 75 ALA A C 1
ATOM 551 O O . ALA A 1 75 ? 37.588 49.907 -26.138 1.00 26.56 75 ALA A O 1
ATOM 552 N N . LYS A 1 76 ? 36.983 51.779 -25.015 1.00 27.27 76 LYS A N 1
ATOM 553 C CA . LYS A 1 76 ? 36.071 52.571 -25.857 1.00 27.27 76 LYS A CA 1
ATOM 554 C C . LYS A 1 76 ? 36.031 52.376 -27.393 1.00 27.27 76 LYS A C 1
ATOM 556 O O . LYS A 1 76 ? 37.046 52.483 -28.063 1.00 27.27 76 LYS A O 1
ATOM 561 N N . SER A 1 77 ? 34.783 52.500 -27.878 1.00 27.47 77 SER A N 1
ATOM 562 C CA . SER A 1 77 ? 34.301 53.415 -28.942 1.00 27.47 77 SER A CA 1
ATOM 563 C C . SER A 1 77 ? 34.646 53.122 -30.407 1.00 27.47 77 SER A C 1
ATOM 565 O O . SER A 1 77 ? 35.785 53.276 -30.826 1.00 27.47 77 SER A O 1
ATOM 567 N N . GLY A 1 78 ? 33.604 52.948 -31.230 1.00 27.08 78 GLY A N 1
ATOM 568 C CA . GLY A 1 78 ? 33.698 53.067 -32.687 1.00 27.08 78 GLY A CA 1
ATOM 569 C C . GLY A 1 78 ? 32.362 52.844 -33.400 1.00 27.08 78 GLY A C 1
ATOM 570 O O . GLY A 1 78 ? 31.881 51.727 -33.477 1.00 27.08 78 GLY A O 1
ATOM 571 N N . ARG A 1 79 ? 31.783 53.942 -33.879 1.00 26.31 79 ARG A N 1
ATOM 572 C CA . ARG A 1 79 ? 30.525 54.160 -34.625 1.00 26.31 79 ARG A CA 1
ATOM 573 C C . ARG A 1 79 ? 30.660 53.677 -36.091 1.00 26.31 79 ARG A C 1
ATOM 575 O O . ARG A 1 79 ? 31.771 53.724 -36.606 1.00 26.31 79 ARG A O 1
ATOM 582 N N . THR A 1 80 ? 29.627 53.192 -36.790 1.00 28.20 80 THR A N 1
ATOM 583 C CA . 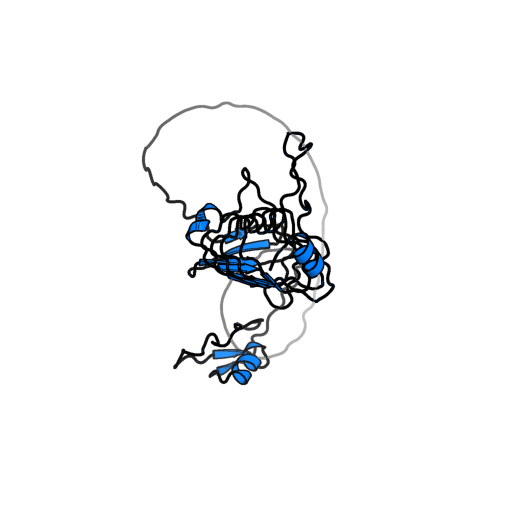THR A 1 80 ? 28.815 53.859 -37.862 1.00 28.20 80 THR A CA 1
ATOM 584 C C . THR A 1 80 ? 28.244 52.719 -38.743 1.00 28.20 80 THR A C 1
ATOM 586 O O . THR A 1 80 ? 28.968 51.761 -38.988 1.00 28.20 80 THR A O 1
ATOM 589 N N . ASP A 1 81 ? 26.926 52.574 -38.924 1.00 26.11 81 ASP A N 1
ATOM 590 C CA . ASP A 1 81 ? 25.992 53.166 -39.917 1.00 26.11 81 ASP A CA 1
ATOM 591 C C . ASP A 1 81 ? 25.872 52.392 -41.252 1.00 26.11 81 ASP A C 1
ATOM 593 O O . ASP A 1 81 ? 26.851 51.844 -41.747 1.00 26.11 81 ASP A O 1
ATOM 597 N N . VAL A 1 82 ? 24.662 52.495 -41.845 1.00 29.69 82 VAL A N 1
ATOM 598 C CA . VAL A 1 82 ? 24.209 52.165 -43.228 1.00 29.69 82 VAL A CA 1
ATOM 599 C C . VAL A 1 82 ? 23.529 50.775 -43.358 1.00 29.69 82 VAL A C 1
ATOM 601 O O . VAL A 1 82 ? 24.192 49.754 -43.243 1.00 29.69 82 VAL A O 1
ATOM 604 N N . ALA A 1 83 ? 22.183 50.634 -43.358 1.00 26.94 83 ALA A N 1
ATOM 605 C CA . ALA A 1 83 ? 21.162 50.978 -44.389 1.00 26.94 83 ALA A CA 1
ATOM 606 C C . ALA A 1 83 ? 21.441 50.260 -45.738 1.00 26.94 83 ALA A C 1
ATOM 608 O O . ALA A 1 83 ? 22.576 50.243 -46.174 1.00 26.94 83 ALA A O 1
ATOM 609 N N . THR A 1 84 ? 20.540 49.620 -46.489 1.00 29.73 84 THR A N 1
ATOM 610 C CA . THR A 1 84 ? 19.091 49.757 -46.708 1.00 29.73 84 THR A CA 1
ATOM 611 C C . THR A 1 84 ? 18.649 48.663 -47.704 1.00 29.73 84 THR A C 1
ATOM 613 O O . THR A 1 84 ? 19.487 48.170 -48.452 1.00 29.73 84 THR A O 1
ATOM 616 N N . GLU A 1 85 ? 17.328 48.430 -47.779 1.00 27.86 85 GLU A N 1
ATOM 617 C CA . GLU A 1 85 ? 16.556 47.953 -48.958 1.00 27.86 85 GLU A CA 1
ATOM 618 C C . GLU A 1 85 ? 16.710 46.478 -49.405 1.00 27.86 85 GLU A C 1
ATOM 620 O O . GLU A 1 85 ? 17.793 45.919 -49.420 1.00 27.86 85 GLU A O 1
ATOM 625 N N . GLY A 1 86 ? 15.665 45.746 -49.809 1.00 26.61 86 GLY A N 1
ATOM 626 C CA . GLY A 1 86 ? 14.256 46.073 -50.021 1.00 26.61 86 GLY A CA 1
ATOM 627 C C . GLY A 1 86 ? 13.448 44.825 -50.445 1.00 26.61 86 GLY A C 1
ATOM 628 O O . GLY A 1 86 ? 13.969 43.923 -51.087 1.00 26.61 86 GLY A O 1
ATOM 629 N N . TYR A 1 87 ? 12.186 44.794 -50.008 1.00 23.12 87 TYR A N 1
ATOM 630 C CA . TYR A 1 87 ? 10.958 44.343 -50.694 1.00 23.12 87 TYR A CA 1
ATOM 631 C C . TYR A 1 87 ? 10.938 43.079 -51.610 1.00 23.12 87 TYR A C 1
ATOM 633 O O . TYR A 1 87 ? 11.397 43.122 -52.744 1.00 23.12 87 TYR A O 1
ATOM 641 N N . ASN A 1 88 ? 10.324 41.988 -51.106 1.00 27.72 88 ASN A N 1
ATOM 642 C CA . ASN A 1 88 ? 9.053 41.320 -51.521 1.00 27.72 88 ASN A CA 1
ATOM 643 C C . ASN A 1 88 ? 8.579 41.326 -53.009 1.00 27.72 88 ASN A C 1
ATOM 645 O O . ASN A 1 88 ? 8.792 42.320 -53.693 1.00 27.72 88 ASN A O 1
ATOM 649 N N . PRO A 1 89 ? 7.618 40.454 -53.421 1.00 48.94 89 PRO A N 1
ATOM 650 C CA . PRO A 1 89 ? 7.373 39.019 -53.157 1.00 48.94 89 PRO A CA 1
ATOM 651 C C . PRO A 1 89 ? 6.846 38.251 -54.421 1.00 48.94 89 PRO A C 1
ATOM 653 O O . PRO A 1 89 ? 6.830 38.782 -55.527 1.00 48.94 89 PRO A O 1
ATOM 656 N N . SER A 1 90 ? 6.315 37.037 -54.188 1.00 27.23 90 SER A N 1
ATOM 657 C CA . SER A 1 90 ? 5.185 36.351 -54.873 1.00 27.23 90 SER A CA 1
ATOM 658 C C . SER A 1 90 ? 5.352 35.622 -56.223 1.00 27.23 90 SER A C 1
ATOM 660 O O . SER A 1 90 ? 5.835 36.178 -57.199 1.00 27.23 90 SER A O 1
ATOM 662 N N . ASP A 1 91 ? 4.846 34.374 -56.214 1.00 30.14 91 ASP A N 1
ATOM 663 C CA . ASP A 1 91 ? 3.994 33.665 -57.204 1.00 30.14 91 ASP A CA 1
ATOM 664 C C . ASP A 1 91 ? 4.491 32.225 -57.449 1.00 30.14 91 ASP A C 1
ATOM 666 O O . ASP A 1 91 ? 5.622 32.007 -57.858 1.00 30.14 91 ASP A O 1
ATOM 670 N N . SER A 1 92 ? 3.816 31.173 -56.975 1.00 29.20 92 SER A N 1
ATOM 671 C CA . SER A 1 92 ? 2.500 30.589 -57.310 1.00 29.20 92 SER A CA 1
ATOM 672 C C . SER A 1 92 ? 2.570 29.456 -58.357 1.00 29.20 92 SER A C 1
ATOM 674 O O . SER A 1 92 ? 3.083 29.617 -59.455 1.00 29.20 92 SER A O 1
ATOM 676 N N . ASN A 1 93 ? 1.991 28.318 -57.951 1.00 28.22 93 ASN A N 1
ATOM 677 C CA . ASN A 1 93 ? 1.286 27.277 -58.714 1.00 28.22 93 ASN A CA 1
ATOM 678 C C . ASN A 1 93 ? 1.965 26.384 -59.788 1.00 28.22 93 ASN A C 1
ATOM 680 O O . ASN A 1 93 ? 2.118 26.762 -60.940 1.00 28.22 93 ASN A O 1
ATOM 684 N N . ALA A 1 94 ? 2.082 25.100 -59.403 1.00 29.44 94 ALA A N 1
ATOM 685 C CA . ALA A 1 94 ? 1.258 23.959 -59.865 1.00 29.44 94 ALA A CA 1
ATOM 686 C C . ALA A 1 94 ? 1.643 23.104 -61.103 1.00 29.44 94 ALA A C 1
ATOM 688 O O . ALA A 1 94 ? 2.040 23.606 -62.148 1.00 29.44 94 ALA A O 1
ATOM 689 N N . THR A 1 95 ? 1.298 21.803 -60.968 1.00 26.95 95 THR A N 1
ATOM 690 C CA . THR A 1 95 ? 1.061 20.735 -61.985 1.00 26.95 95 THR A CA 1
ATOM 691 C C . THR A 1 95 ? 2.314 20.103 -62.632 1.00 26.95 95 THR A C 1
ATOM 693 O O . THR A 1 95 ? 3.300 20.793 -62.827 1.00 26.95 95 THR A O 1
ATOM 696 N N . ASP A 1 96 ? 2.425 18.816 -63.000 1.00 30.92 96 ASP A N 1
ATOM 697 C CA . ASP A 1 96 ? 1.533 17.644 -63.048 1.00 30.92 96 ASP A CA 1
ATOM 698 C C . ASP A 1 96 ? 2.382 16.363 -63.354 1.00 30.92 96 ASP A C 1
ATOM 700 O O . ASP A 1 96 ? 3.380 16.455 -64.062 1.00 30.92 96 ASP A O 1
ATOM 704 N N . LYS A 1 97 ? 1.895 15.186 -62.911 1.00 31.42 97 LYS A N 1
ATOM 705 C CA . LYS A 1 97 ? 1.856 13.850 -63.587 1.00 31.42 97 LYS A CA 1
ATOM 706 C C . LYS A 1 97 ? 3.064 12.882 -63.772 1.00 31.42 97 LYS A C 1
ATOM 708 O O . LYS A 1 97 ? 4.029 13.153 -64.469 1.00 31.42 97 LYS A O 1
ATOM 713 N N . GLU A 1 98 ? 2.786 11.655 -63.281 1.00 26.86 98 GLU A N 1
ATOM 714 C CA . GLU A 1 98 ? 2.899 10.293 -63.881 1.00 26.86 98 GLU A CA 1
ATOM 715 C C . GLU A 1 98 ? 4.257 9.596 -64.156 1.00 26.86 98 GLU A C 1
ATOM 717 O O . GLU A 1 98 ? 5.074 10.073 -64.933 1.00 26.86 98 GLU A O 1
ATOM 722 N N . GLY A 1 99 ? 4.393 8.338 -63.672 1.00 27.64 99 GLY A N 1
ATOM 723 C CA . GLY A 1 99 ? 5.231 7.311 -64.332 1.00 27.64 99 GLY A CA 1
ATOM 724 C C . GLY A 1 99 ? 5.816 6.148 -63.496 1.00 27.64 99 GLY A C 1
ATOM 725 O O . GLY A 1 99 ? 6.961 6.224 -63.084 1.00 27.64 99 GLY A O 1
ATOM 726 N N . LYS A 1 100 ? 5.032 5.068 -63.322 1.00 28.69 100 LYS A N 1
ATOM 727 C CA . LYS A 1 100 ? 5.327 3.608 -63.167 1.00 28.69 100 LYS A CA 1
ATOM 728 C C . LYS A 1 100 ? 6.739 3.038 -62.813 1.00 28.69 100 LYS A C 1
ATOM 730 O O . LYS A 1 100 ? 7.717 3.272 -63.510 1.00 28.69 100 LYS A O 1
ATOM 735 N N . GLU A 1 101 ? 6.705 2.105 -61.842 1.00 30.88 101 GLU A N 1
ATOM 736 C CA . GLU A 1 101 ? 7.562 0.922 -61.502 1.00 30.88 101 GLU A CA 1
ATOM 737 C C . GLU A 1 101 ? 7.972 -0.001 -62.697 1.00 30.88 101 GLU A C 1
ATOM 739 O O . GLU A 1 101 ? 7.348 0.184 -63.749 1.00 30.88 101 GLU A O 1
ATOM 744 N N . PRO A 1 102 ? 8.893 -1.028 -62.610 1.00 40.47 102 PRO A N 1
ATOM 745 C CA . PRO A 1 102 ? 9.085 -2.015 -61.497 1.00 40.47 102 PRO A CA 1
ATOM 746 C C . PRO A 1 102 ? 10.469 -2.735 -61.297 1.00 40.47 102 PRO A C 1
ATOM 748 O O . PRO A 1 102 ? 11.361 -2.648 -62.134 1.00 40.47 102 PRO A O 1
ATOM 751 N N . GLY A 1 103 ? 10.582 -3.572 -60.237 1.00 27.11 103 GLY A N 1
ATOM 752 C CA . GLY A 1 103 ? 11.225 -4.913 -60.322 1.00 27.11 103 GLY A CA 1
ATOM 753 C C . GLY A 1 103 ? 12.358 -5.331 -59.346 1.00 27.11 103 GLY A C 1
ATOM 754 O O . GLY A 1 103 ? 13.486 -4.905 -59.535 1.00 27.11 103 GLY A O 1
ATOM 755 N N . GLU A 1 104 ? 12.035 -6.280 -58.432 1.00 27.77 104 GLU A N 1
ATOM 756 C CA . GLU A 1 104 ? 12.760 -7.546 -58.066 1.00 27.77 104 GLU A CA 1
ATOM 757 C C . GLU A 1 104 ? 14.253 -7.538 -57.594 1.00 27.77 104 GLU A C 1
ATOM 759 O O . GLU A 1 104 ? 15.067 -6.814 -58.136 1.00 27.77 104 GLU A O 1
ATOM 764 N N . LYS A 1 105 ? 14.800 -8.380 -56.685 1.00 30.77 105 LYS A N 1
ATOM 765 C CA . LYS A 1 105 ? 14.396 -9.573 -55.894 1.00 30.77 105 LYS A CA 1
ATOM 766 C C . LYS A 1 105 ? 15.551 -9.964 -54.920 1.00 30.77 105 LYS A C 1
ATOM 768 O O . LYS A 1 105 ? 16.700 -9.698 -55.249 1.00 30.77 105 LYS A O 1
ATOM 773 N N . ALA A 1 106 ? 15.225 -10.738 -53.866 1.00 26.23 106 ALA A N 1
ATOM 774 C CA . ALA A 1 106 ? 16.074 -11.648 -53.043 1.00 26.23 106 ALA A CA 1
ATOM 775 C C . ALA A 1 106 ? 17.205 -11.027 -52.176 1.00 26.23 106 ALA A C 1
ATOM 777 O O . ALA A 1 106 ? 17.929 -10.160 -52.629 1.00 26.23 106 ALA A O 1
ATOM 778 N N . GLY A 1 107 ? 17.491 -11.409 -50.925 1.00 25.70 107 GLY A N 1
ATOM 779 C CA . GLY A 1 107 ? 17.080 -12.511 -50.046 1.00 25.70 107 GLY A CA 1
ATOM 780 C C . GLY A 1 107 ? 18.330 -13.053 -49.327 1.00 25.70 107 GLY A C 1
ATOM 781 O O . GLY A 1 107 ? 19.196 -13.563 -50.023 1.00 25.70 107 GLY A O 1
ATOM 782 N N . VAL A 1 108 ? 18.438 -12.959 -47.989 1.00 34.06 108 VAL A N 1
ATOM 783 C CA . VAL A 1 108 ? 19.346 -13.784 -47.151 1.00 34.06 108 VAL A CA 1
ATOM 784 C C . VAL A 1 108 ? 18.747 -13.953 -45.745 1.00 34.06 108 VAL A C 1
ATOM 786 O O . VAL A 1 108 ? 18.275 -12.997 -45.137 1.00 34.06 108 VAL A O 1
ATOM 789 N N . GLU A 1 109 ? 18.763 -15.201 -45.280 1.00 29.89 109 GLU A N 1
ATOM 790 C CA . GLU A 1 109 ? 18.269 -15.737 -44.009 1.00 29.89 109 GLU A CA 1
ATOM 791 C C . GLU A 1 109 ? 19.114 -15.375 -42.768 1.00 29.89 109 GLU A C 1
ATOM 793 O O . GLU A 1 109 ? 20.278 -14.989 -42.865 1.00 29.89 109 GLU A O 1
ATOM 798 N N . ASN A 1 110 ? 18.532 -15.724 -41.611 1.00 27.64 110 ASN A N 1
ATOM 799 C CA . ASN A 1 110 ? 19.144 -16.066 -40.320 1.00 27.64 110 ASN A CA 1
ATOM 800 C C . ASN A 1 110 ? 19.600 -14.914 -39.407 1.00 27.64 110 ASN A C 1
ATOM 802 O O . ASN A 1 110 ? 20.672 -14.344 -39.572 1.00 27.64 110 ASN A O 1
ATOM 806 N N . LYS A 1 111 ? 18.931 -14.763 -38.258 1.00 35.69 111 LYS A N 1
ATOM 807 C CA . LYS A 1 111 ? 19.101 -15.670 -37.110 1.00 35.69 111 LYS A CA 1
ATOM 808 C C . LYS A 1 111 ? 17.944 -15.549 -36.121 1.00 35.69 111 LYS A C 1
ATOM 810 O O . LYS A 1 111 ? 17.578 -14.460 -35.702 1.00 35.69 111 LYS A O 1
ATOM 815 N N . GLN A 1 112 ? 17.459 -16.717 -35.711 1.00 41.56 112 GLN A N 1
ATOM 816 C CA . GLN A 1 112 ? 16.811 -16.959 -34.431 1.00 41.56 112 GLN A CA 1
ATOM 817 C C . GLN A 1 112 ? 17.734 -16.431 -33.319 1.00 41.56 112 GLN A C 1
ATOM 819 O O . GLN A 1 112 ? 18.747 -17.049 -32.991 1.00 41.56 112 GLN A O 1
ATOM 824 N N . GLY A 1 113 ? 17.418 -15.260 -32.785 1.00 32.06 113 GLY A N 1
ATOM 825 C CA . GLY A 1 113 ? 17.812 -14.863 -31.447 1.00 32.06 113 GLY A CA 1
ATOM 826 C C . GLY A 1 113 ? 16.545 -14.932 -30.622 1.00 32.06 113 GLY A C 1
ATOM 827 O O . GLY A 1 113 ? 15.649 -14.121 -30.818 1.00 32.06 113 GLY A O 1
ATOM 828 N N . SER A 1 114 ? 16.431 -15.922 -29.741 1.00 39.94 114 SER A N 1
ATOM 829 C CA . SER A 1 114 ? 15.583 -15.754 -28.569 1.00 39.94 114 SER A CA 1
ATOM 830 C C . SER A 1 114 ? 16.232 -14.641 -27.752 1.00 39.94 114 SER A C 1
ATOM 832 O O . SER A 1 114 ? 17.076 -14.904 -26.895 1.00 39.94 114 SER A O 1
ATOM 834 N N . GLU A 1 115 ? 15.923 -13.393 -28.096 1.00 38.41 115 GLU A N 1
ATOM 835 C CA . GLU A 1 115 ? 16.069 -12.293 -27.165 1.00 38.41 115 GLU A CA 1
ATOM 836 C C . GLU A 1 115 ? 15.120 -12.648 -26.035 1.00 38.41 115 GLU A C 1
ATOM 838 O O . GLU A 1 115 ? 13.899 -12.587 -26.151 1.00 38.41 115 GLU A O 1
ATOM 843 N N . GLN A 1 116 ? 15.704 -13.175 -24.966 1.00 41.72 116 GLN A N 1
ATOM 844 C CA . GLN A 1 116 ? 15.088 -13.112 -23.666 1.00 41.72 116 GLN A CA 1
ATOM 845 C C . GLN A 1 116 ? 14.948 -11.612 -23.413 1.00 41.72 116 GLN A C 1
ATOM 847 O O . GLN A 1 116 ? 15.908 -10.959 -23.009 1.00 41.72 116 GLN A O 1
ATOM 852 N N . GLU A 1 117 ? 13.808 -11.063 -23.829 1.00 43.62 117 GLU A N 1
ATOM 853 C CA . GLU A 1 117 ? 13.431 -9.674 -23.647 1.00 43.62 117 GLU A CA 1
ATOM 854 C C . GLU A 1 117 ? 13.352 -9.496 -22.134 1.00 43.62 117 GLU A C 1
ATOM 856 O O . GLU A 1 117 ? 12.370 -9.854 -21.485 1.00 43.62 117 GLU A O 1
ATOM 861 N N . VAL A 1 118 ? 14.479 -9.110 -21.533 1.00 53.12 118 VAL A N 1
ATOM 862 C CA . VAL A 1 118 ? 14.527 -8.762 -20.122 1.00 53.12 118 VAL A CA 1
ATOM 863 C C . VAL A 1 118 ? 13.602 -7.565 -20.022 1.00 53.12 118 VAL A C 1
ATOM 865 O O . VAL A 1 118 ? 13.946 -6.488 -20.511 1.00 53.12 118 VAL A O 1
ATOM 868 N N . ALA A 1 119 ? 12.400 -7.789 -19.485 1.00 55.75 119 ALA A N 1
ATOM 869 C CA . ALA A 1 119 ? 11.435 -6.727 -19.274 1.00 55.75 119 ALA A CA 1
ATOM 870 C C . ALA A 1 119 ? 12.167 -5.562 -18.591 1.00 55.75 119 ALA A C 1
ATOM 872 O O . ALA A 1 119 ? 12.918 -5.806 -17.636 1.00 55.75 119 ALA A O 1
ATOM 873 N N . PRO A 1 120 ? 12.024 -4.322 -19.092 1.00 80.25 120 PRO A N 1
ATOM 874 C CA . PRO A 1 120 ? 12.688 -3.190 -18.476 1.00 80.25 120 PRO A CA 1
ATOM 875 C C . PRO A 1 120 ? 12.258 -3.140 -17.012 1.00 80.25 120 PRO A C 1
ATOM 877 O O . PRO A 1 120 ? 11.071 -3.180 -16.703 1.00 80.25 120 PRO A O 1
ATOM 880 N N . ASN A 1 121 ? 13.222 -3.069 -16.099 1.00 91.06 121 ASN A N 1
ATOM 881 C CA . ASN A 1 121 ? 12.980 -3.009 -14.658 1.00 91.06 121 ASN A CA 1
ATOM 882 C C . ASN A 1 121 ? 12.484 -1.623 -14.211 1.00 91.06 121 ASN A C 1
ATOM 884 O O . ASN A 1 121 ? 12.726 -1.228 -13.078 1.00 91.06 121 ASN A O 1
ATOM 888 N N . GLN A 1 122 ? 11.869 -0.853 -15.107 1.00 95.06 122 GLN A N 1
ATOM 889 C CA . GLN A 1 122 ? 11.350 0.481 -14.852 1.00 95.06 122 GLN A CA 1
ATOM 890 C C . GLN A 1 122 ? 10.367 0.905 -15.943 1.00 95.06 122 GLN A C 1
ATOM 892 O O . GLN A 1 122 ? 10.432 0.435 -17.081 1.00 95.06 122 GLN A O 1
ATOM 897 N N . GLY A 1 123 ? 9.489 1.849 -15.620 1.00 93.06 123 GLY A N 1
ATOM 898 C CA . GLY A 1 123 ? 8.523 2.390 -16.566 1.00 93.06 123 GLY A CA 1
ATOM 899 C C . GLY A 1 123 ? 7.557 3.380 -15.930 1.00 93.06 123 GLY A C 1
ATOM 900 O O . GLY A 1 123 ? 7.802 3.916 -14.853 1.00 93.06 123 GLY A O 1
ATOM 901 N N . ARG A 1 124 ? 6.444 3.635 -16.619 1.00 96.12 124 ARG A N 1
ATOM 902 C CA . ARG A 1 124 ? 5.337 4.458 -16.111 1.00 96.12 124 ARG A CA 1
ATOM 903 C C . ARG A 1 124 ? 4.218 3.573 -15.581 1.00 96.12 124 ARG A C 1
ATOM 905 O O . ARG A 1 124 ? 4.029 2.463 -16.071 1.00 96.12 124 ARG A O 1
ATOM 912 N N . CYS A 1 125 ? 3.506 4.085 -14.591 1.00 96.56 125 CYS A N 1
ATOM 913 C CA . CYS A 1 125 ? 2.336 3.463 -13.970 1.00 96.56 125 CYS A CA 1
ATOM 914 C C . CYS A 1 125 ? 1.315 4.534 -13.553 1.00 96.56 125 CYS A C 1
ATOM 916 O O . CYS A 1 125 ? 0.673 4.414 -12.515 1.00 96.56 125 CYS A O 1
ATOM 918 N N . GLY A 1 126 ? 1.243 5.613 -14.334 1.00 95.69 126 GLY A N 1
ATOM 919 C CA . GLY A 1 126 ? 0.384 6.776 -14.150 1.00 95.69 126 GLY A CA 1
ATOM 920 C C . GLY A 1 126 ? 0.803 7.916 -15.083 1.00 95.69 126 GLY A C 1
ATOM 921 O O . GLY A 1 126 ? 1.819 7.841 -15.791 1.00 95.69 126 GLY A O 1
ATOM 922 N N . GLU A 1 127 ? 0.052 9.023 -15.064 1.00 93.00 127 GLU A N 1
ATOM 923 C CA . GLU A 1 127 ? 0.386 10.205 -15.872 1.00 93.00 127 GLU A CA 1
ATOM 924 C C . GLU A 1 127 ? 1.761 10.775 -15.489 1.00 93.00 127 GLU A C 1
ATOM 926 O O . GLU A 1 127 ? 2.588 11.047 -16.361 1.00 93.00 127 GLU A O 1
ATOM 931 N N . ALA A 1 128 ? 2.054 10.874 -14.197 1.00 92.94 128 ALA A N 1
ATOM 932 C CA . ALA A 1 128 ? 3.360 11.301 -13.705 1.00 92.94 128 ALA A CA 1
ATOM 933 C C . ALA A 1 128 ? 3.906 10.399 -12.591 1.00 92.94 128 ALA A C 1
ATOM 935 O O . ALA A 1 128 ? 4.804 10.805 -11.852 1.00 92.94 128 ALA A O 1
ATOM 936 N N . VAL A 1 129 ? 3.390 9.169 -12.518 1.00 96.62 129 VAL A N 1
ATOM 937 C CA . VAL A 1 129 ? 3.872 8.113 -11.629 1.00 96.62 129 VAL A CA 1
ATOM 938 C C . VAL A 1 129 ? 4.677 7.100 -12.443 1.00 96.62 129 VAL A C 1
ATOM 940 O O . VAL A 1 129 ? 4.330 6.722 -13.567 1.00 96.62 129 VAL A O 1
ATOM 943 N N . THR A 1 130 ? 5.800 6.696 -11.876 1.00 97.44 130 THR A N 1
ATOM 944 C CA . THR A 1 130 ? 6.783 5.780 -12.440 1.00 97.44 130 THR A CA 1
ATOM 945 C C . THR A 1 130 ? 7.028 4.633 -11.487 1.00 97.44 130 THR A C 1
ATOM 947 O O . THR A 1 130 ? 6.809 4.748 -10.283 1.00 97.44 130 THR A O 1
ATOM 950 N N . TRP A 1 131 ? 7.505 3.529 -12.039 1.00 98.31 131 TRP A N 1
ATOM 951 C CA . TRP A 1 131 ? 7.958 2.397 -11.259 1.00 98.31 131 TRP A CA 1
ATOM 952 C C . TRP A 1 131 ? 9.383 2.025 -11.641 1.00 98.31 131 TRP A C 1
ATOM 954 O O . TRP A 1 131 ? 9.807 2.234 -12.780 1.00 98.31 131 TRP A O 1
ATOM 964 N N . SER A 1 132 ? 10.108 1.438 -10.697 1.00 97.25 132 SER A N 1
ATOM 965 C CA . SER A 1 132 ? 11.358 0.726 -10.946 1.00 97.25 132 SER A CA 1
ATOM 966 C C . SER A 1 132 ? 11.508 -0.457 -9.993 1.00 97.25 132 SER A C 1
ATOM 968 O O . SER A 1 132 ? 10.893 -0.488 -8.933 1.00 97.25 132 SER A O 1
ATOM 970 N N . LEU A 1 133 ? 12.289 -1.458 -10.383 1.00 96.00 133 LEU A N 1
ATOM 971 C CA . LEU A 1 133 ? 12.653 -2.601 -9.561 1.00 96.00 133 LEU A CA 1
ATOM 972 C C . LEU A 1 133 ? 14.169 -2.602 -9.392 1.00 96.00 133 LEU A C 1
ATOM 974 O O . LEU A 1 133 ? 14.915 -2.739 -10.369 1.00 96.00 133 LEU A O 1
ATOM 978 N N . ASP A 1 134 ? 14.613 -2.434 -8.152 1.00 93.06 134 ASP A N 1
ATOM 979 C CA . ASP A 1 134 ? 16.033 -2.461 -7.826 1.00 93.06 134 ASP A CA 1
ATOM 980 C C . ASP A 1 134 ? 16.583 -3.896 -7.705 1.00 93.06 134 ASP A C 1
ATOM 982 O O . ASP A 1 134 ? 15.850 -4.889 -7.709 1.00 93.06 134 ASP A O 1
ATOM 986 N N . GLU A 1 135 ? 17.905 -4.016 -7.580 1.00 90.12 135 GLU A N 1
ATOM 987 C CA . GLU A 1 135 ? 18.594 -5.308 -7.458 1.00 90.12 135 GLU A CA 1
ATOM 988 C C . GLU A 1 135 ? 18.262 -6.061 -6.156 1.00 90.12 135 GLU A C 1
ATOM 990 O O . GLU A 1 135 ? 18.491 -7.268 -6.066 1.00 90.12 135 GLU A O 1
ATOM 995 N N . SER A 1 136 ? 17.719 -5.370 -5.146 1.00 90.56 136 SER A N 1
ATOM 996 C CA . SER A 1 136 ? 17.289 -5.975 -3.881 1.00 90.56 136 SER A CA 1
ATOM 997 C C . SER A 1 136 ? 15.907 -6.631 -3.973 1.00 90.56 136 SER A C 1
ATOM 999 O O . SER A 1 136 ? 15.534 -7.397 -3.083 1.00 90.56 136 SER A O 1
ATOM 1001 N N . GLY A 1 137 ? 15.168 -6.369 -5.057 1.00 95.19 137 GLY A N 1
ATOM 1002 C CA . GLY A 1 137 ? 13.786 -6.799 -5.238 1.00 95.19 137 GLY A CA 1
ATOM 1003 C C . GLY A 1 137 ? 12.766 -5.823 -4.646 1.00 95.19 137 GLY A C 1
ATOM 1004 O O . GLY A 1 137 ? 11.632 -6.227 -4.377 1.00 95.19 137 GLY A O 1
ATOM 1005 N N . THR A 1 138 ? 13.145 -4.560 -4.435 1.00 97.81 138 THR A N 1
ATOM 1006 C CA . THR A 1 138 ? 12.213 -3.504 -4.026 1.00 97.81 138 THR A CA 1
ATOM 1007 C C . THR A 1 138 ? 11.563 -2.884 -5.257 1.00 97.81 138 THR A C 1
ATOM 1009 O O . THR A 1 138 ? 12.239 -2.280 -6.090 1.00 97.81 138 THR A O 1
ATOM 1012 N N . LEU A 1 139 ? 10.241 -3.029 -5.361 1.00 98.44 139 LEU A N 1
ATOM 1013 C CA . LEU A 1 139 ? 9.420 -2.293 -6.316 1.00 98.44 139 LEU A CA 1
ATOM 1014 C C . LEU A 1 139 ? 9.199 -0.875 -5.781 1.00 98.44 139 LEU A C 1
ATOM 1016 O O . LEU A 1 139 ? 8.515 -0.688 -4.778 1.00 98.44 139 LEU A O 1
ATOM 1020 N N . ILE A 1 140 ? 9.779 0.110 -6.453 1.00 98.44 140 ILE A N 1
ATOM 1021 C CA . ILE A 1 140 ? 9.710 1.529 -6.109 1.00 98.44 140 ILE A CA 1
ATOM 1022 C C . ILE A 1 140 ? 8.670 2.188 -7.004 1.00 98.44 140 ILE A C 1
ATOM 1024 O O . ILE A 1 140 ? 8.817 2.152 -8.224 1.00 98.44 140 ILE A O 1
ATOM 1028 N N . ILE A 1 141 ? 7.657 2.808 -6.406 1.00 98.31 141 ILE A N 1
ATOM 1029 C CA . ILE A 1 141 ? 6.667 3.655 -7.068 1.00 98.31 141 ILE A CA 1
ATOM 1030 C C . ILE A 1 141 ? 6.966 5.103 -6.691 1.00 98.31 141 ILE A C 1
ATOM 1032 O O . ILE A 1 141 ? 6.868 5.467 -5.525 1.00 98.31 141 ILE A O 1
ATOM 1036 N N . ASP A 1 142 ? 7.330 5.928 -7.665 1.00 95.94 142 ASP A N 1
ATOM 1037 C CA . ASP A 1 142 ? 7.746 7.318 -7.448 1.00 95.94 142 ASP A CA 1
ATOM 1038 C C . ASP A 1 142 ? 7.117 8.242 -8.499 1.00 95.94 142 ASP A C 1
ATOM 1040 O O . ASP A 1 142 ? 6.559 7.791 -9.498 1.00 95.94 142 ASP A O 1
ATOM 1044 N N . GLY A 1 143 ? 7.207 9.548 -8.296 1.00 92.44 143 GLY A N 1
ATOM 1045 C CA . GLY A 1 143 ? 6.551 10.561 -9.104 1.00 92.44 143 GLY A CA 1
ATOM 1046 C C . GLY A 1 143 ? 5.419 11.232 -8.340 1.00 92.44 143 GLY A C 1
ATOM 1047 O O . GLY A 1 143 ? 5.445 11.302 -7.114 1.00 92.44 143 GLY A O 1
ATOM 1048 N N . HIS A 1 144 ? 4.454 11.794 -9.064 1.00 93.81 144 HIS A N 1
ATOM 1049 C CA . HIS A 1 144 ? 3.338 12.521 -8.461 1.00 93.81 144 HIS A CA 1
ATOM 1050 C C . HIS A 1 144 ? 2.001 12.174 -9.106 1.00 93.81 144 HIS A C 1
ATOM 1052 O O . HIS A 1 144 ? 1.930 11.892 -10.304 1.00 93.81 144 HIS A O 1
ATOM 1058 N N . GLY A 1 145 ? 0.940 12.248 -8.308 1.00 96.56 145 GLY A N 1
ATOM 1059 C CA . GLY A 1 145 ? -0.422 12.005 -8.756 1.00 96.56 145 GLY A CA 1
ATOM 1060 C C . GLY A 1 145 ? -0.844 10.547 -8.614 1.00 96.56 145 GLY A C 1
ATOM 1061 O O . GLY A 1 145 ? -0.377 9.818 -7.738 1.00 96.56 145 GLY A O 1
ATOM 1062 N N . LYS A 1 146 ? -1.779 10.140 -9.468 1.00 98.31 146 LYS A N 1
ATOM 1063 C CA . LYS A 1 146 ? -2.492 8.866 -9.361 1.00 98.31 146 LYS A CA 1
ATOM 1064 C C . LYS A 1 146 ? -1.773 7.741 -10.093 1.00 98.31 146 LYS A C 1
ATOM 1066 O O . LYS A 1 146 ? -1.289 7.946 -11.210 1.00 98.31 146 LYS A O 1
ATOM 1071 N N . MET A 1 147 ? -1.753 6.558 -9.485 1.00 98.38 147 MET A N 1
ATOM 1072 C CA . MET A 1 147 ? -1.405 5.334 -10.202 1.00 98.38 147 MET A CA 1
ATOM 1073 C C . MET A 1 147 ? -2.526 4.949 -11.176 1.00 98.38 147 MET A C 1
ATOM 1075 O O . MET A 1 147 ? -3.701 5.196 -10.904 1.00 98.38 147 MET A O 1
ATOM 1079 N N . ASP A 1 148 ? -2.160 4.314 -12.287 1.00 97.44 148 ASP A N 1
ATOM 1080 C CA . ASP A 1 148 ? -3.116 3.662 -13.181 1.00 97.44 148 ASP A CA 1
ATOM 1081 C C . ASP A 1 148 ? -3.814 2.494 -12.464 1.00 97.44 148 ASP A C 1
ATOM 1083 O O . ASP A 1 148 ? -3.201 1.786 -11.662 1.00 97.44 148 ASP A O 1
ATOM 1087 N N . ASP A 1 149 ? -5.084 2.265 -12.795 1.00 96.56 149 ASP A N 1
ATOM 1088 C CA . ASP A 1 149 ? -5.819 1.063 -12.399 1.00 96.56 149 ASP A CA 1
ATOM 1089 C C . ASP A 1 149 ? -5.505 -0.107 -13.338 1.00 96.56 149 ASP A C 1
ATOM 1091 O O . ASP A 1 149 ? -5.323 0.073 -14.544 1.00 96.56 149 ASP A O 1
ATOM 1095 N N . TYR A 1 150 ? -5.507 -1.327 -12.818 1.00 94.88 150 TYR A N 1
ATOM 1096 C CA . TYR A 1 150 ? -5.217 -2.545 -13.572 1.00 94.88 150 TYR A CA 1
ATOM 1097 C C . TYR A 1 150 ? -6.382 -3.531 -13.508 1.00 94.88 150 TYR A C 1
ATOM 1099 O O . TYR A 1 150 ? -7.372 -3.326 -12.804 1.00 94.88 150 TYR A O 1
ATOM 1107 N N . SER A 1 151 ? -6.274 -4.587 -14.303 1.00 89.94 151 SER A N 1
ATOM 1108 C CA . SER A 1 151 ? -7.285 -5.631 -14.464 1.00 89.94 151 SER A CA 1
ATOM 1109 C C . SER A 1 151 ? -6.646 -6.884 -15.067 1.00 89.94 151 SER A C 1
ATOM 1111 O O . SER A 1 151 ? -5.490 -6.861 -15.491 1.00 89.94 151 SER A O 1
ATOM 1113 N N . ASP A 1 152 ? -7.402 -7.980 -15.154 1.00 83.25 152 ASP A N 1
ATOM 1114 C CA . ASP A 1 152 ? -6.924 -9.235 -15.754 1.00 83.25 152 ASP A CA 1
ATOM 1115 C C . ASP A 1 152 ? -6.461 -9.074 -17.215 1.00 83.25 152 ASP A C 1
ATOM 1117 O O . ASP A 1 152 ? -5.546 -9.762 -17.666 1.00 83.25 152 ASP A O 1
ATOM 1121 N N . ASP A 1 153 ? -7.086 -8.168 -17.971 1.00 88.12 153 ASP A N 1
ATOM 1122 C CA . ASP A 1 153 ? -6.750 -7.865 -19.366 1.00 88.12 153 ASP A CA 1
ATOM 1123 C C . ASP A 1 153 ? -5.701 -6.751 -19.519 1.00 88.12 153 ASP A C 1
ATOM 1125 O O . ASP A 1 153 ? -5.096 -6.615 -20.587 1.00 88.12 153 ASP A O 1
ATOM 1129 N N . ARG A 1 154 ? -5.447 -5.983 -18.456 1.00 90.44 154 ARG A N 1
ATOM 1130 C CA . ARG A 1 154 ? -4.416 -4.944 -18.389 1.00 90.44 154 ARG A CA 1
ATOM 1131 C C . ARG A 1 154 ? -3.648 -5.070 -17.068 1.00 90.44 154 ARG A C 1
ATOM 1133 O O . ARG A 1 154 ? -3.897 -4.282 -16.152 1.00 90.44 154 ARG A O 1
ATOM 1140 N N . PRO A 1 155 ? -2.733 -6.048 -16.947 1.00 91.88 155 PRO A N 1
ATOM 1141 C CA . PRO A 1 155 ? -1.986 -6.262 -15.714 1.00 91.88 155 PRO A CA 1
ATOM 1142 C C . PRO A 1 155 ? -0.997 -5.123 -15.449 1.00 91.88 155 PRO A C 1
ATOM 1144 O O . PRO A 1 155 ? -0.592 -4.395 -16.362 1.00 91.88 155 PRO A O 1
ATOM 1147 N N . ALA A 1 156 ? -0.568 -5.002 -14.192 1.00 96.19 156 ALA A N 1
ATOM 1148 C CA . ALA A 1 156 ? 0.466 -4.051 -13.808 1.00 96.19 156 ALA A CA 1
ATOM 1149 C C . ALA A 1 156 ? 1.787 -4.312 -14.566 1.00 96.19 156 ALA A C 1
ATOM 1151 O O . ALA A 1 156 ? 2.128 -5.474 -14.813 1.00 96.19 156 ALA A O 1
ATOM 1152 N N . PRO A 1 157 ? 2.583 -3.271 -14.885 1.00 96.31 157 PRO A N 1
ATOM 1153 C CA . PRO A 1 157 ? 3.816 -3.413 -15.668 1.00 96.31 157 PRO A CA 1
ATOM 1154 C C . PRO A 1 157 ? 4.847 -4.395 -15.091 1.00 96.31 157 PRO A C 1
ATOM 1156 O O . PRO A 1 157 ? 5.688 -4.918 -15.815 1.00 96.31 157 PRO A O 1
ATOM 1159 N N . TRP A 1 158 ? 4.788 -4.646 -13.784 1.00 96.38 158 TRP A N 1
ATOM 1160 C CA . TRP A 1 158 ? 5.689 -5.532 -13.051 1.00 96.38 158 TRP A CA 1
ATOM 1161 C C . TRP A 1 158 ? 5.121 -6.940 -12.805 1.00 96.38 158 TRP A C 1
ATOM 1163 O O . TRP A 1 158 ? 5.736 -7.714 -12.071 1.00 96.38 158 TRP A O 1
ATOM 1173 N N . ALA A 1 159 ? 3.976 -7.310 -13.390 1.00 93.56 159 ALA A N 1
ATOM 1174 C CA . ALA A 1 159 ? 3.332 -8.608 -13.146 1.00 93.56 159 ALA A CA 1
ATOM 1175 C C . ALA A 1 159 ? 4.261 -9.807 -13.442 1.00 93.56 159 ALA A C 1
ATOM 1177 O O . ALA A 1 159 ? 4.383 -10.729 -12.626 1.00 93.56 159 ALA A O 1
ATOM 1178 N N . GLU A 1 160 ? 5.011 -9.742 -14.546 1.00 92.88 160 GLU A N 1
ATOM 1179 C CA . GLU A 1 160 ? 6.002 -10.761 -14.935 1.00 92.88 160 GLU A CA 1
ATOM 1180 C C . GLU A 1 160 ? 7.213 -10.823 -13.981 1.00 92.88 160 GLU A C 1
ATOM 1182 O O . GLU A 1 160 ? 7.929 -11.822 -13.920 1.00 92.88 160 GLU A O 1
ATOM 1187 N N . LEU A 1 161 ? 7.426 -9.773 -13.181 1.00 93.94 161 LEU A N 1
ATOM 1188 C CA . LEU A 1 161 ? 8.496 -9.667 -12.185 1.00 93.94 161 LEU A CA 1
ATOM 1189 C C . LEU A 1 161 ? 8.029 -10.047 -10.769 1.00 93.94 161 LEU A C 1
ATOM 1191 O O . LEU A 1 161 ? 8.830 -10.023 -9.834 1.00 93.94 161 LEU A O 1
ATOM 1195 N N . SER A 1 162 ? 6.766 -10.454 -10.593 1.00 93.25 162 SER A N 1
ATOM 1196 C CA . SER A 1 162 ? 6.149 -10.769 -9.290 1.00 93.25 162 SER A CA 1
ATOM 1197 C C . SER A 1 162 ? 6.957 -11.735 -8.418 1.00 93.25 162 SER A C 1
ATOM 1199 O O . SER A 1 162 ? 6.946 -11.640 -7.192 1.00 93.25 162 SER A O 1
ATOM 1201 N N . LYS A 1 163 ? 7.708 -12.665 -9.024 1.00 94.00 163 LYS A N 1
ATOM 1202 C CA . LYS A 1 163 ? 8.541 -13.635 -8.291 1.00 94.00 163 LYS A CA 1
ATOM 1203 C C . LYS A 1 163 ? 9.868 -13.069 -7.778 1.00 94.00 163 LYS A C 1
ATOM 1205 O O . LYS A 1 163 ? 10.524 -13.768 -6.996 1.00 94.00 163 LYS A O 1
ATOM 1210 N N . SER A 1 164 ? 10.238 -11.858 -8.176 1.00 95.31 164 SER A N 1
ATOM 1211 C CA . SER A 1 164 ? 11.440 -11.142 -7.734 1.00 95.31 164 SER A CA 1
ATOM 1212 C C . SER A 1 164 ? 11.133 -10.016 -6.744 1.00 95.31 164 SER A C 1
ATOM 1214 O O . SER A 1 164 ? 12.044 -9.560 -6.062 1.00 95.31 164 SER A O 1
ATOM 1216 N N . ILE A 1 165 ? 9.872 -9.591 -6.635 1.00 97.69 165 ILE A N 1
ATOM 1217 C CA . ILE A 1 165 ? 9.465 -8.491 -5.755 1.00 97.69 165 ILE A CA 1
ATOM 1218 C C . ILE A 1 165 ? 9.319 -9.002 -4.320 1.00 97.69 165 ILE A C 1
ATOM 1220 O O . ILE A 1 165 ? 8.516 -9.893 -4.039 1.00 97.69 165 ILE A O 1
ATOM 1224 N N . VAL A 1 166 ? 10.115 -8.440 -3.411 1.00 97.81 166 VAL A N 1
ATOM 1225 C CA . VAL A 1 166 ? 10.141 -8.791 -1.980 1.00 97.81 166 VAL A CA 1
ATOM 1226 C C . VAL A 1 166 ? 9.694 -7.644 -1.076 1.00 97.81 166 VAL A C 1
ATOM 1228 O O . VAL A 1 166 ? 9.292 -7.889 0.063 1.00 97.81 166 VAL A O 1
ATOM 1231 N N . SER A 1 167 ? 9.716 -6.415 -1.581 1.00 97.69 167 SER A N 1
ATOM 1232 C CA . SER A 1 167 ? 9.293 -5.196 -0.890 1.00 97.69 167 SER A CA 1
ATOM 1233 C C . SER A 1 167 ? 8.675 -4.222 -1.882 1.00 97.69 167 SER A C 1
ATOM 1235 O O . SER A 1 167 ? 9.020 -4.215 -3.063 1.00 97.69 167 SER A O 1
ATOM 1237 N N . ILE A 1 168 ? 7.759 -3.398 -1.389 1.00 98.69 168 ILE A N 1
ATOM 1238 C CA . 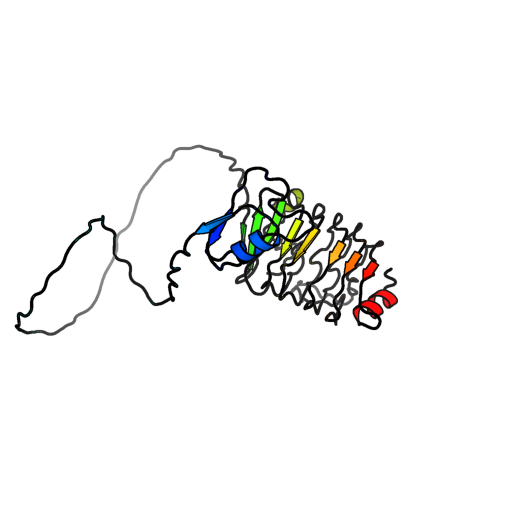ILE A 1 168 ? 7.121 -2.320 -2.139 1.00 98.69 168 ILE A CA 1
ATOM 1239 C C . ILE A 1 168 ? 7.420 -1.014 -1.404 1.00 98.69 168 ILE A C 1
ATOM 1241 O O . ILE A 1 168 ? 7.325 -0.943 -0.176 1.00 98.69 168 ILE A O 1
ATOM 1245 N N . HIS A 1 169 ? 7.795 0.014 -2.149 1.00 98.44 169 HIS A N 1
ATOM 1246 C CA . HIS A 1 169 ? 8.063 1.347 -1.638 1.00 98.44 169 HIS A CA 1
ATOM 1247 C C . HIS A 1 169 ? 7.268 2.372 -2.444 1.00 98.44 169 HIS A C 1
ATOM 1249 O O . HIS A 1 169 ? 7.344 2.372 -3.670 1.00 98.44 169 HIS A O 1
ATOM 1255 N N . ILE A 1 170 ? 6.494 3.218 -1.767 1.00 98.44 170 ILE A N 1
ATOM 1256 C CA . ILE A 1 170 ? 5.619 4.217 -2.386 1.00 98.44 170 ILE A CA 1
ATOM 1257 C C . ILE A 1 170 ? 6.073 5.613 -1.949 1.00 98.44 170 ILE A C 1
ATOM 1259 O O . ILE A 1 170 ? 6.046 5.950 -0.762 1.00 98.44 170 ILE A O 1
ATOM 1263 N N . GLY A 1 171 ? 6.475 6.415 -2.932 1.00 96.12 171 GLY A N 1
ATOM 1264 C CA . GLY A 1 171 ? 6.990 7.767 -2.755 1.00 96.12 171 GLY A CA 1
ATOM 1265 C C . GLY A 1 171 ? 5.939 8.764 -2.252 1.00 96.12 171 GLY A C 1
ATOM 1266 O O . GLY A 1 171 ? 4.733 8.491 -2.235 1.00 96.12 171 GLY A O 1
ATOM 1267 N N . PRO A 1 172 ? 6.365 9.974 -1.857 1.00 95.06 172 PRO A N 1
ATOM 1268 C CA . PRO A 1 172 ? 5.578 10.831 -0.983 1.00 95.06 172 PRO A CA 1
ATOM 1269 C C . PRO A 1 172 ? 4.446 11.552 -1.714 1.00 95.06 172 PRO A C 1
ATOM 1271 O O . PRO A 1 172 ? 3.516 12.008 -1.069 1.00 95.06 172 PRO A O 1
ATOM 1274 N N . LYS A 1 173 ? 4.507 11.679 -3.043 1.00 97.38 173 LYS A N 1
ATOM 1275 C CA . LYS A 1 173 ? 3.519 12.425 -3.847 1.00 97.38 173 LYS A CA 1
ATOM 1276 C C . LYS A 1 173 ? 2.582 11.524 -4.648 1.00 97.38 173 LYS A C 1
ATOM 1278 O O . LYS A 1 173 ? 1.851 12.005 -5.514 1.00 97.38 173 LYS A O 1
ATOM 1283 N N . VAL A 1 174 ? 2.630 10.219 -4.396 1.00 98.19 174 VAL A N 1
ATOM 1284 C CA . VAL A 1 174 ? 1.671 9.272 -4.962 1.00 98.19 174 VAL A CA 1
ATOM 1285 C C . VAL A 1 174 ? 0.352 9.442 -4.210 1.00 98.19 174 VAL A C 1
ATOM 1287 O O . VAL A 1 174 ? 0.296 9.260 -2.997 1.00 98.19 174 VAL A O 1
ATOM 1290 N N . GLU A 1 175 ? -0.700 9.828 -4.927 1.00 98.31 175 GLU A N 1
ATOM 1291 C CA . GLU A 1 175 ? -2.008 10.175 -4.357 1.00 98.31 175 GLU A CA 1
ATOM 1292 C C . GLU A 1 175 ? -2.919 8.956 -4.191 1.00 98.31 175 GLU A C 1
ATOM 1294 O O . GLU A 1 175 ? -3.743 8.924 -3.272 1.00 98.31 175 GLU A O 1
ATOM 1299 N N . THR A 1 176 ? -2.779 7.959 -5.071 1.00 98.50 176 THR A N 1
ATOM 1300 C CA . THR A 1 176 ? -3.597 6.739 -5.071 1.00 98.50 176 THR A CA 1
ATOM 1301 C C . THR A 1 176 ? -2.767 5.501 -5.390 1.00 98.50 176 THR A C 1
ATOM 1303 O O . THR A 1 176 ? -1.863 5.552 -6.226 1.00 98.50 176 THR A O 1
ATOM 1306 N N . VAL A 1 177 ? -3.114 4.374 -4.764 1.00 98.69 177 VAL A N 1
ATOM 1307 C CA . VAL A 1 177 ? -2.701 3.043 -5.224 1.00 98.69 177 VAL A CA 1
ATOM 1308 C C . VAL A 1 177 ? -3.801 2.488 -6.118 1.00 98.69 177 VAL A C 1
ATOM 1310 O O . VAL A 1 177 ? -4.931 2.334 -5.661 1.00 98.69 177 VAL A O 1
ATOM 1313 N N . GLY A 1 178 ? -3.463 2.196 -7.373 1.00 98.19 178 GLY A N 1
ATOM 1314 C CA . GLY A 1 178 ? -4.416 1.742 -8.385 1.00 98.19 178 GLY A CA 1
ATOM 1315 C C . GLY A 1 178 ? -4.950 0.329 -8.145 1.00 98.19 178 GLY A C 1
ATOM 1316 O O . GLY A 1 178 ? -4.329 -0.494 -7.463 1.00 98.19 178 GLY A O 1
ATOM 1317 N N . ALA A 1 179 ? -6.113 0.043 -8.727 1.00 96.94 179 ALA A N 1
ATOM 1318 C CA . ALA A 1 179 ? -6.784 -1.240 -8.601 1.00 96.94 179 ALA A CA 1
ATOM 1319 C C . ALA A 1 179 ? -5.877 -2.357 -9.123 1.00 96.94 179 ALA A C 1
ATOM 1321 O O . ALA A 1 179 ? -5.223 -2.191 -10.151 1.00 96.94 179 ALA A O 1
ATOM 1322 N N . TYR A 1 180 ? -5.813 -3.482 -8.412 1.00 96.19 180 TYR A N 1
ATOM 1323 C CA . TYR A 1 180 ? -4.952 -4.630 -8.740 1.00 96.19 180 TYR A CA 1
ATOM 1324 C C . TYR A 1 180 ? -3.440 -4.338 -8.883 1.00 96.19 180 TYR A C 1
ATOM 1326 O O . TYR A 1 180 ? -2.696 -5.216 -9.323 1.00 96.19 180 TYR A O 1
ATOM 1334 N N . ALA A 1 181 ? -2.943 -3.154 -8.500 1.00 98.00 181 ALA A N 1
ATOM 1335 C CA . ALA A 1 181 ? -1.551 -2.757 -8.739 1.00 98.00 181 ALA A CA 1
ATOM 1336 C C . ALA A 1 181 ? -0.526 -3.736 -8.145 1.00 98.00 181 ALA A C 1
ATOM 1338 O O . ALA A 1 181 ? 0.460 -4.085 -8.791 1.00 98.00 181 ALA A O 1
ATOM 1339 N N . PHE A 1 182 ? -0.766 -4.222 -6.934 1.00 98.38 182 PHE A N 1
ATOM 1340 C CA . PHE A 1 182 ? 0.112 -5.146 -6.216 1.00 98.38 182 PHE A CA 1
ATOM 1341 C C . PHE A 1 182 ? -0.541 -6.515 -6.004 1.00 98.38 182 PHE A C 1
ATOM 1343 O O . PHE A 1 182 ? -0.090 -7.298 -5.165 1.00 98.38 182 PHE A O 1
ATOM 1350 N N . ALA A 1 183 ? -1.588 -6.825 -6.771 1.00 95.81 183 ALA A N 1
ATOM 1351 C CA . ALA A 1 183 ? -2.285 -8.091 -6.650 1.00 95.81 183 ALA A CA 1
ATOM 1352 C C . ALA A 1 183 ? -1.356 -9.269 -6.994 1.00 95.81 183 ALA A C 1
ATOM 1354 O O . ALA A 1 183 ? -0.614 -9.249 -7.978 1.00 95.81 183 ALA A O 1
ATOM 1355 N N . GLY A 1 184 ? -1.383 -10.314 -6.168 1.00 94.75 184 GLY A N 1
ATOM 1356 C CA . GLY A 1 184 ? -0.615 -11.542 -6.369 1.00 94.75 184 GLY A CA 1
ATOM 1357 C C . GLY A 1 184 ? 0.897 -11.403 -6.168 1.00 94.75 184 GLY A C 1
ATOM 1358 O O . GLY A 1 184 ? 1.652 -12.295 -6.572 1.00 94.75 184 GLY A O 1
ATOM 1359 N N . LEU A 1 185 ? 1.374 -10.327 -5.529 1.00 96.94 185 LEU A N 1
ATOM 1360 C CA . LEU A 1 185 ? 2.774 -10.200 -5.114 1.00 96.94 185 LEU A CA 1
ATOM 1361 C C . LEU A 1 185 ? 3.064 -11.080 -3.881 1.00 96.94 185 LEU A C 1
ATOM 1363 O O . LEU A 1 185 ? 3.428 -10.605 -2.809 1.00 96.94 185 LEU A O 1
ATOM 1367 N N . ASP A 1 186 ? 2.945 -12.402 -4.057 1.00 94.25 186 ASP A N 1
ATOM 1368 C CA . ASP A 1 186 ? 3.019 -13.444 -3.017 1.00 94.25 186 ASP A CA 1
ATOM 1369 C C . ASP A 1 186 ? 4.318 -13.449 -2.190 1.00 94.25 186 ASP A C 1
ATOM 1371 O O . ASP A 1 186 ? 4.400 -14.177 -1.206 1.00 94.25 186 ASP A O 1
ATOM 1375 N N . LYS A 1 187 ? 5.365 -12.746 -2.640 1.00 96.62 187 LYS A N 1
ATOM 1376 C CA . LYS A 1 187 ? 6.672 -12.658 -1.971 1.00 96.62 187 LYS A CA 1
ATOM 1377 C C . LYS A 1 187 ? 6.932 -11.306 -1.308 1.00 96.62 187 LYS A C 1
ATOM 1379 O O . LYS A 1 187 ? 7.936 -11.193 -0.599 1.00 96.62 187 LYS A O 1
ATOM 1384 N N . ALA A 1 188 ? 6.065 -10.314 -1.519 1.00 97.06 188 ALA A N 1
ATOM 1385 C CA . ALA A 1 188 ? 6.181 -9.011 -0.888 1.00 97.06 188 ALA A CA 1
ATOM 1386 C C . ALA A 1 188 ? 5.963 -9.154 0.624 1.00 97.06 188 ALA A C 1
ATOM 1388 O O . ALA A 1 188 ? 4.917 -9.616 1.083 1.00 97.06 188 ALA A O 1
ATOM 1389 N N . LYS A 1 189 ? 6.986 -8.816 1.407 1.00 95.56 189 LYS A N 1
ATOM 1390 C CA . LYS A 1 189 ? 6.982 -8.919 2.875 1.00 95.56 189 LYS A CA 1
ATOM 1391 C C . LYS A 1 189 ? 6.712 -7.589 3.557 1.00 95.56 189 LYS A C 1
ATOM 1393 O O . LYS A 1 189 ? 6.320 -7.585 4.717 1.00 95.56 189 LYS A O 1
ATOM 1398 N N . ALA A 1 190 ? 6.982 -6.495 2.855 1.00 93.62 190 ALA A N 1
ATOM 1399 C CA . ALA A 1 190 ? 6.891 -5.148 3.380 1.00 93.62 190 ALA A CA 1
ATOM 1400 C C . ALA A 1 190 ? 6.331 -4.209 2.316 1.00 93.62 190 ALA A C 1
ATOM 1402 O O . ALA A 1 190 ? 6.711 -4.290 1.144 1.00 93.62 190 ALA A O 1
ATOM 1403 N N . VAL A 1 191 ? 5.471 -3.303 2.763 1.00 98.12 191 VAL A N 1
ATOM 1404 C CA . VAL A 1 191 ? 5.032 -2.123 2.024 1.00 98.12 191 VAL A CA 1
ATOM 1405 C C . VAL A 1 191 ? 5.456 -0.924 2.856 1.00 98.12 191 VAL A C 1
ATOM 1407 O O . VAL A 1 191 ? 5.184 -0.878 4.052 1.00 98.12 191 VAL A O 1
ATOM 1410 N N . THR A 1 192 ? 6.175 0.008 2.244 1.00 96.44 192 THR A N 1
ATOM 1411 C CA . THR A 1 192 ? 6.704 1.196 2.919 1.00 96.44 192 THR A CA 1
ATOM 1412 C C . THR A 1 192 ? 6.264 2.452 2.191 1.00 96.44 192 THR A C 1
ATOM 1414 O O . THR A 1 192 ? 6.116 2.447 0.968 1.00 96.44 192 THR A O 1
ATOM 1417 N N . PHE A 1 193 ? 6.074 3.523 2.952 1.00 93.88 193 PHE A N 1
ATOM 1418 C CA . PHE A 1 193 ? 5.657 4.826 2.455 1.00 93.88 193 PHE A CA 1
ATOM 1419 C C . PHE A 1 193 ? 6.647 5.880 2.933 1.00 93.88 193 PHE A C 1
ATOM 1421 O O . PHE A 1 193 ? 7.134 5.799 4.063 1.00 93.88 193 PHE A O 1
ATOM 1428 N N . ASP A 1 194 ? 6.926 6.866 2.089 1.00 90.81 194 ASP A N 1
ATOM 1429 C CA . ASP A 1 194 ? 7.772 7.990 2.478 1.00 90.81 194 ASP A CA 1
ATOM 1430 C C . ASP A 1 194 ? 7.094 8.926 3.489 1.00 90.81 194 ASP A C 1
ATOM 1432 O O . ASP A 1 194 ? 5.872 9.121 3.497 1.00 90.81 194 ASP A O 1
ATOM 1436 N N . ASP A 1 195 ? 7.922 9.567 4.319 1.00 87.69 195 ASP A N 1
ATOM 1437 C CA . ASP A 1 195 ? 7.480 10.603 5.248 1.00 87.69 195 ASP A CA 1
ATOM 1438 C C . ASP A 1 195 ? 6.737 11.719 4.499 1.00 87.69 195 ASP A C 1
ATOM 1440 O O . ASP A 1 195 ? 7.189 12.241 3.478 1.00 87.69 195 ASP A O 1
ATOM 1444 N N . GLY A 1 196 ? 5.587 12.126 5.037 1.00 90.88 196 GLY A N 1
ATOM 1445 C CA . GLY A 1 196 ? 4.755 13.152 4.409 1.00 90.88 196 GLY A CA 1
ATOM 1446 C C . GLY A 1 196 ? 3.947 12.665 3.204 1.00 90.88 196 GLY A C 1
ATOM 1447 O O . GLY A 1 196 ? 3.440 13.512 2.469 1.00 90.88 196 GLY A O 1
ATOM 1448 N N . SER A 1 197 ? 3.796 11.344 3.035 1.00 96.62 197 SER A N 1
ATOM 1449 C CA . SER A 1 197 ? 2.973 10.737 1.986 1.00 96.62 197 SER A CA 1
ATOM 1450 C C . SER A 1 197 ? 1.615 11.432 1.798 1.00 96.62 197 SER A C 1
ATOM 1452 O O . SER A 1 197 ? 0.891 11.750 2.748 1.00 96.62 197 SER A O 1
ATOM 1454 N N . GLU A 1 198 ? 1.293 11.687 0.532 1.00 98.12 198 GLU A N 1
ATOM 1455 C CA . GLU A 1 198 ? 0.056 12.277 0.026 1.00 98.12 198 GLU A CA 1
ATOM 1456 C C . GLU A 1 198 ? -0.975 11.220 -0.380 1.00 98.12 198 GLU A C 1
ATOM 1458 O O . GLU A 1 198 ? -2.005 11.570 -0.950 1.00 98.12 198 GLU A O 1
ATOM 1463 N N . LEU A 1 199 ? -0.733 9.948 -0.047 1.00 98.69 199 LEU A N 1
ATOM 1464 C CA . LEU A 1 199 ? -1.639 8.857 -0.370 1.00 98.69 199 LEU A CA 1
ATOM 1465 C C . LEU A 1 199 ? -2.988 9.052 0.330 1.00 98.69 199 LEU A C 1
ATOM 1467 O O . LEU A 1 199 ? -3.063 9.152 1.555 1.00 98.69 199 LEU A O 1
ATOM 1471 N N . THR A 1 200 ? -4.054 9.083 -0.465 1.00 98.44 200 THR A N 1
ATOM 1472 C CA . THR A 1 200 ? -5.430 9.304 -0.003 1.00 98.44 200 THR A CA 1
ATOM 1473 C C . THR A 1 200 ? -6.338 8.107 -0.242 1.00 98.44 200 THR A C 1
ATOM 1475 O O . THR A 1 200 ? -7.274 7.899 0.529 1.00 98.44 200 THR A O 1
ATOM 1478 N N . GLU A 1 201 ? -6.077 7.305 -1.274 1.00 98.56 201 GLU A N 1
ATOM 1479 C CA . GLU A 1 201 ? -6.960 6.203 -1.662 1.00 98.56 201 GLU A CA 1
ATOM 1480 C C . GLU A 1 201 ? -6.154 4.951 -2.034 1.00 98.56 201 GLU A C 1
ATOM 1482 O O . GLU A 1 201 ? -5.140 5.019 -2.733 1.00 98.56 201 GLU A O 1
ATOM 1487 N N . ILE A 1 202 ? -6.622 3.795 -1.569 1.00 98.62 202 ILE A N 1
ATOM 1488 C CA . ILE A 1 202 ? -6.146 2.472 -1.984 1.00 98.62 202 ILE A CA 1
ATOM 1489 C C . ILE A 1 202 ? -7.305 1.802 -2.703 1.00 98.62 202 ILE A C 1
ATOM 1491 O O . ILE A 1 202 ? -8.327 1.527 -2.081 1.00 98.62 202 ILE A O 1
ATOM 1495 N N . HIS A 1 203 ? -7.172 1.581 -4.006 1.00 98.06 203 HIS A N 1
ATOM 1496 C CA . HIS A 1 203 ? -8.263 1.094 -4.842 1.00 98.06 203 HIS A CA 1
ATOM 1497 C C . HIS A 1 203 ? -8.522 -0.411 -4.686 1.00 98.06 203 HIS A C 1
ATOM 1499 O O . HIS A 1 203 ? -7.816 -1.146 -3.989 1.00 98.06 203 HIS A O 1
ATOM 1505 N N . ASP A 1 204 ? -9.583 -0.850 -5.356 1.00 95.75 204 ASP A N 1
ATOM 1506 C CA . ASP A 1 204 ? -10.107 -2.207 -5.337 1.00 95.75 204 ASP A CA 1
ATOM 1507 C C . ASP A 1 204 ? -9.015 -3.250 -5.617 1.00 95.75 204 ASP A C 1
ATOM 1509 O O . ASP A 1 204 ? -8.265 -3.160 -6.591 1.00 95.75 204 ASP A O 1
ATOM 1513 N N . PHE A 1 205 ? -8.929 -4.263 -4.754 1.00 96.19 205 PHE A N 1
ATOM 1514 C CA . PHE A 1 205 ? -7.989 -5.384 -4.879 1.00 96.19 205 PHE A CA 1
ATOM 1515 C C . PHE A 1 205 ? -6.499 -5.005 -4.966 1.00 96.19 205 PHE A C 1
ATOM 1517 O O . PHE A 1 205 ? -5.684 -5.843 -5.355 1.00 96.19 205 PHE A O 1
ATOM 1524 N N . ALA A 1 206 ? -6.114 -3.781 -4.582 1.00 98.06 206 ALA A N 1
ATOM 1525 C CA . ALA A 1 206 ? -4.753 -3.261 -4.729 1.00 98.06 206 ALA A CA 1
ATOM 1526 C C . ALA A 1 206 ? -3.652 -4.199 -4.205 1.00 98.06 206 ALA A C 1
ATOM 1528 O O . ALA A 1 206 ? -2.653 -4.375 -4.890 1.00 98.06 206 ALA A O 1
ATOM 1529 N N . PHE A 1 207 ? -3.834 -4.825 -3.039 1.00 98.06 207 PHE A N 1
ATOM 1530 C CA . PHE A 1 207 ? -2.896 -5.772 -2.419 1.00 98.06 207 PHE A CA 1
ATOM 1531 C C . PHE A 1 207 ? -3.453 -7.204 -2.350 1.00 98.06 207 PHE A C 1
ATOM 1533 O O . PHE A 1 207 ? -2.920 -8.033 -1.609 1.00 98.06 207 PHE A O 1
ATOM 1540 N N . SER A 1 208 ? -4.505 -7.522 -3.114 1.00 95.56 208 SER A N 1
ATOM 1541 C CA . SER A 1 208 ? -5.150 -8.838 -3.059 1.00 95.56 208 SER A CA 1
ATOM 1542 C C . SER A 1 208 ? -4.140 -9.964 -3.314 1.00 95.56 208 SER A C 1
ATOM 1544 O O . SER A 1 208 ? -3.390 -9.944 -4.286 1.00 95.56 208 SER A O 1
ATOM 1546 N N . GLY A 1 209 ? -4.077 -10.954 -2.428 1.00 94.62 209 GLY A N 1
ATOM 1547 C CA . GLY A 1 209 ? -3.157 -12.083 -2.540 1.00 94.62 209 GLY A CA 1
ATOM 1548 C C . GLY A 1 209 ? -1.700 -11.771 -2.184 1.00 94.62 209 GLY A C 1
ATOM 1549 O O . GLY A 1 209 ? -0.823 -12.559 -2.529 1.00 94.62 209 GLY A O 1
ATOM 1550 N N . CYS A 1 210 ? -1.398 -10.682 -1.470 1.00 96.31 210 CYS A N 1
ATOM 1551 C CA . CYS A 1 210 ? -0.068 -10.457 -0.884 1.00 96.31 210 CYS A CA 1
ATOM 1552 C C . CYS A 1 210 ? 0.183 -11.395 0.309 1.00 96.31 210 CYS A C 1
ATOM 1554 O O . CYS A 1 210 ? 0.231 -10.988 1.468 1.00 96.31 210 CYS A O 1
ATOM 1556 N N . LYS A 1 211 ? 0.340 -12.692 0.032 1.00 94.69 211 LYS A N 1
ATOM 1557 C CA . LYS A 1 211 ? 0.321 -13.750 1.052 1.00 94.69 211 LYS A CA 1
ATOM 1558 C C . LYS A 1 211 ? 1.427 -13.657 2.090 1.00 94.69 211 LYS A C 1
ATOM 1560 O O . LYS A 1 211 ? 1.241 -14.189 3.175 1.00 94.69 211 LYS A O 1
ATOM 1565 N N . THR A 1 212 ? 2.576 -13.058 1.787 1.00 96.75 212 THR A N 1
ATOM 1566 C CA . THR A 1 212 ? 3.694 -12.937 2.743 1.00 96.75 212 THR A CA 1
ATOM 1567 C C . THR A 1 212 ? 3.727 -11.626 3.511 1.00 96.75 212 THR A C 1
ATOM 1569 O O . THR A 1 212 ? 4.561 -11.502 4.412 1.00 96.75 212 THR A O 1
ATOM 1572 N N . LEU A 1 213 ? 2.873 -10.663 3.162 1.00 96.25 213 LEU A N 1
ATOM 1573 C CA . LEU A 1 213 ? 2.795 -9.391 3.866 1.00 96.25 213 LEU A CA 1
ATOM 1574 C C . LEU A 1 213 ? 2.273 -9.652 5.279 1.00 96.25 213 LEU A C 1
ATOM 1576 O O . LEU A 1 213 ? 1.264 -10.332 5.435 1.00 96.25 213 LEU A O 1
ATOM 1580 N N . ARG A 1 214 ? 2.987 -9.150 6.289 1.00 94.44 214 ARG A N 1
ATOM 1581 C CA . ARG A 1 214 ? 2.650 -9.368 7.707 1.00 94.44 214 ARG A CA 1
ATOM 1582 C C . ARG A 1 214 ? 2.081 -8.150 8.396 1.00 94.44 214 ARG A C 1
ATOM 1584 O O . ARG A 1 214 ? 1.231 -8.284 9.266 1.00 94.44 214 ARG A O 1
ATOM 1591 N N . GLU A 1 215 ? 2.571 -6.988 8.012 1.00 95.88 215 GLU A N 1
ATOM 1592 C CA . GLU A 1 215 ? 2.247 -5.723 8.641 1.00 95.88 215 GLU A CA 1
ATOM 1593 C C . GLU A 1 215 ? 2.238 -4.644 7.570 1.00 95.88 215 GLU A C 1
ATOM 1595 O O . GLU A 1 215 ? 3.046 -4.683 6.632 1.00 95.88 215 GLU A O 1
ATOM 1600 N N . ILE A 1 216 ? 1.312 -3.703 7.705 1.00 96.44 216 ILE A N 1
ATOM 1601 C CA . ILE A 1 216 ? 1.281 -2.492 6.901 1.00 96.44 216 ILE A CA 1
ATOM 1602 C C . ILE A 1 216 ? 0.758 -1.329 7.741 1.00 96.44 216 ILE A C 1
ATOM 1604 O O . ILE A 1 216 ? -0.342 -1.383 8.284 1.00 96.44 216 ILE A O 1
ATOM 1608 N N . GLU A 1 217 ? 1.547 -0.263 7.793 1.00 96.25 217 GLU A N 1
ATOM 1609 C CA . GLU A 1 217 ? 1.187 1.002 8.428 1.00 96.25 217 GLU A CA 1
ATOM 1610 C C . GLU A 1 217 ? 0.776 1.993 7.340 1.00 96.25 217 GLU A C 1
ATOM 1612 O O . GLU A 1 217 ? 1.605 2.398 6.517 1.00 96.25 217 GLU A O 1
ATOM 1617 N N . LEU A 1 218 ? -0.510 2.350 7.283 1.00 97.12 218 LEU A N 1
ATOM 1618 C CA . LEU A 1 218 ? -1.013 3.251 6.249 1.00 97.12 218 LEU A CA 1
ATOM 1619 C C . LEU A 1 218 ? -0.735 4.725 6.596 1.00 97.12 218 LEU A C 1
ATOM 1621 O O . LEU A 1 218 ? -0.921 5.138 7.742 1.00 97.12 218 LEU A O 1
ATOM 1625 N N . PRO A 1 219 ? -0.346 5.565 5.615 1.00 97.38 219 PRO A N 1
ATOM 1626 C CA . PRO A 1 219 ? -0.094 6.982 5.858 1.00 97.38 219 PRO A CA 1
ATOM 1627 C C . PRO A 1 219 ? -1.312 7.747 6.373 1.00 97.38 219 PRO A C 1
ATOM 1629 O O . PRO A 1 219 ? -2.430 7.532 5.919 1.00 97.38 219 PRO A O 1
ATOM 1632 N N . ASN A 1 220 ? -1.077 8.764 7.206 1.00 95.06 220 ASN A N 1
ATOM 1633 C CA . ASN A 1 220 ? -2.111 9.556 7.892 1.00 95.06 220 ASN A CA 1
ATOM 1634 C C . ASN A 1 220 ? -3.191 10.204 7.005 1.00 95.06 220 ASN A C 1
ATOM 1636 O O . ASN A 1 220 ? -4.190 10.684 7.538 1.00 95.06 220 ASN A O 1
ATOM 1640 N N . LYS A 1 221 ? -3.002 10.291 5.684 1.00 97.75 221 LYS A N 1
ATOM 1641 C CA . LYS A 1 221 ? -3.964 10.894 4.746 1.00 97.75 221 LYS A CA 1
ATOM 1642 C C . LYS A 1 221 ? -4.878 9.878 4.055 1.00 97.75 221 LYS A C 1
ATOM 1644 O O . LYS A 1 221 ? -5.795 10.311 3.356 1.00 97.75 221 LYS A O 1
ATOM 1649 N N . VAL A 1 222 ? -4.660 8.575 4.246 1.00 98.44 222 VAL A N 1
ATOM 1650 C CA . VAL A 1 222 ? -5.473 7.534 3.607 1.00 98.44 222 VAL A CA 1
ATOM 1651 C C . VAL A 1 222 ? -6.909 7.610 4.119 1.00 98.44 222 VAL A C 1
ATOM 1653 O O . VAL A 1 222 ? -7.197 7.290 5.265 1.00 98.44 222 VAL A O 1
ATOM 1656 N N . ALA A 1 223 ? -7.818 8.016 3.238 1.00 98.00 223 ALA A N 1
ATOM 1657 C CA . ALA A 1 223 ? -9.223 8.224 3.541 1.00 98.00 223 ALA A CA 1
ATOM 1658 C C . ALA A 1 223 ? -10.119 7.074 3.072 1.00 98.00 223 ALA A C 1
ATOM 1660 O O . ALA A 1 223 ? -11.172 6.844 3.674 1.00 98.00 223 ALA A O 1
ATOM 1661 N N . LYS A 1 224 ? -9.732 6.363 2.004 1.00 98.12 224 LYS A N 1
ATOM 1662 C CA . LYS A 1 224 ? -10.547 5.296 1.408 1.00 98.12 224 LYS A CA 1
ATOM 1663 C C . LYS A 1 224 ? -9.735 4.049 1.096 1.00 98.12 224 LYS A C 1
ATOM 1665 O O . LYS A 1 224 ? -8.648 4.134 0.524 1.00 98.12 224 LYS A O 1
ATOM 1670 N N . ILE A 1 225 ? -10.316 2.900 1.422 1.00 98.12 225 ILE A N 1
ATOM 1671 C CA . ILE A 1 225 ? -9.784 1.571 1.131 1.00 98.12 225 ILE A CA 1
ATOM 1672 C C . ILE A 1 225 ? -10.858 0.802 0.360 1.00 98.12 225 ILE A C 1
ATOM 1674 O O . ILE A 1 225 ? -11.975 0.629 0.847 1.00 98.12 225 ILE A O 1
ATOM 1678 N N . GLY A 1 226 ? -10.530 0.381 -0.856 1.00 96.62 226 GLY A N 1
ATOM 1679 C CA . GLY A 1 226 ? -11.467 -0.245 -1.778 1.00 96.62 226 GLY A CA 1
ATOM 1680 C C . GLY A 1 226 ? -11.872 -1.663 -1.384 1.00 96.62 226 GLY A C 1
ATOM 1681 O O . GLY A 1 226 ? -11.284 -2.291 -0.495 1.00 96.62 226 GLY A O 1
ATOM 1682 N N . GLN A 1 227 ? -12.881 -2.187 -2.078 1.00 94.19 227 GLN A N 1
ATOM 1683 C CA . GLN A 1 227 ? -13.311 -3.579 -1.933 1.00 94.19 227 GLN A CA 1
ATOM 1684 C C . GLN A 1 227 ? -12.146 -4.546 -2.170 1.00 94.19 227 GLN A C 1
ATOM 1686 O O . GLN A 1 227 ? -11.322 -4.357 -3.068 1.00 94.19 227 GLN A O 1
ATOM 1691 N N . GLY A 1 228 ? -12.060 -5.578 -1.332 1.00 94.19 228 GLY A N 1
ATOM 1692 C CA . GLY A 1 228 ? -11.016 -6.598 -1.415 1.00 94.19 228 GLY A CA 1
ATOM 1693 C C . GLY A 1 228 ? -9.571 -6.077 -1.436 1.00 94.19 228 GLY A C 1
ATOM 1694 O O . GLY A 1 228 ? -8.687 -6.816 -1.866 1.00 94.19 228 GLY A O 1
ATOM 1695 N N . ALA A 1 229 ? -9.294 -4.833 -1.012 1.00 96.69 229 ALA A N 1
ATOM 1696 C CA . ALA A 1 229 ? -7.963 -4.228 -1.121 1.00 96.69 229 ALA A CA 1
ATOM 1697 C C . ALA A 1 229 ? -6.854 -5.092 -0.496 1.00 96.69 229 ALA A C 1
ATOM 1699 O O . ALA A 1 229 ? -5.754 -5.136 -1.035 1.00 96.69 229 ALA A O 1
ATOM 1700 N N . PHE A 1 230 ? -7.159 -5.825 0.577 1.00 96.88 230 PHE A N 1
ATOM 1701 C CA . PHE A 1 230 ? -6.290 -6.789 1.256 1.00 96.88 230 PHE A CA 1
ATOM 1702 C C . PHE A 1 230 ? -6.915 -8.197 1.285 1.00 96.88 230 PHE A C 1
ATOM 1704 O O . PHE A 1 230 ? -6.725 -8.952 2.245 1.00 96.88 230 PHE A O 1
ATOM 1711 N N . GLU A 1 231 ? -7.687 -8.559 0.255 1.00 94.00 231 GLU A N 1
ATOM 1712 C CA . GLU A 1 231 ? -8.278 -9.894 0.133 1.00 94.00 231 GLU A CA 1
ATOM 1713 C C . GLU A 1 231 ? -7.166 -10.956 0.068 1.00 94.00 231 GLU A C 1
ATOM 1715 O O . GLU A 1 231 ? -6.179 -10.790 -0.643 1.00 94.00 231 GLU A O 1
ATOM 1720 N N . ARG A 1 232 ? -7.314 -12.081 0.774 1.00 94.00 232 ARG A N 1
ATOM 1721 C CA . ARG A 1 232 ? -6.372 -13.223 0.751 1.00 94.00 232 ARG A CA 1
ATOM 1722 C C . ARG A 1 232 ? -4.922 -12.859 1.100 1.00 94.00 232 ARG A C 1
ATOM 1724 O O . ARG A 1 232 ? -3.983 -13.531 0.662 1.00 94.00 232 ARG A O 1
ATOM 1731 N N . CYS A 1 233 ? -4.722 -11.842 1.927 1.00 95.00 233 CYS A N 1
ATOM 1732 C CA . CYS A 1 233 ? -3.449 -11.575 2.586 1.00 95.00 233 CYS A CA 1
ATOM 1733 C C . CYS A 1 233 ? -3.309 -12.509 3.800 1.00 95.00 233 CYS A C 1
ATOM 1735 O O . CYS A 1 233 ? -3.444 -12.108 4.951 1.00 95.00 233 CYS A O 1
ATOM 1737 N N . GLU A 1 234 ? -3.076 -13.796 3.529 1.00 93.75 234 GLU A N 1
ATOM 1738 C CA . GLU A 1 234 ? -3.197 -14.888 4.512 1.00 93.75 234 GLU A CA 1
ATOM 1739 C C . GLU A 1 234 ? -2.302 -14.741 5.758 1.00 93.75 234 GLU A C 1
ATOM 1741 O O . GLU A 1 234 ? -2.664 -15.247 6.819 1.00 93.75 234 GLU A O 1
ATOM 1746 N N . ASN A 1 235 ? -1.151 -14.065 5.642 1.00 95.31 235 ASN A N 1
ATOM 1747 C CA . ASN A 1 235 ? -0.236 -13.817 6.763 1.00 95.31 235 ASN A CA 1
ATOM 1748 C C . ASN A 1 235 ? -0.269 -12.371 7.282 1.00 95.31 235 ASN A C 1
ATOM 1750 O O . ASN A 1 235 ? 0.597 -12.024 8.080 1.00 95.31 235 ASN A O 1
ATOM 1754 N N . LEU A 1 236 ? -1.220 -11.540 6.843 1.00 95.19 236 LEU A N 1
ATOM 1755 C CA . LEU A 1 236 ? -1.350 -10.168 7.331 1.00 95.19 236 LEU A CA 1
ATOM 1756 C C . LEU A 1 236 ? -1.896 -10.197 8.758 1.00 95.19 236 LEU A C 1
ATOM 1758 O O . LEU A 1 236 ? -3.042 -10.575 8.990 1.00 95.19 236 LEU A O 1
ATOM 1762 N N . GLU A 1 237 ? -1.040 -9.841 9.709 1.00 93.81 237 GLU A N 1
ATOM 1763 C CA . GLU A 1 237 ? -1.311 -9.869 11.143 1.00 93.81 237 GLU A CA 1
ATOM 1764 C C . GLU A 1 237 ? -1.707 -8.492 11.674 1.00 93.81 237 GLU A C 1
ATOM 1766 O O . GLU A 1 237 ? -2.527 -8.421 12.582 1.00 93.81 237 GLU A O 1
ATOM 1771 N N . ILE A 1 238 ? -1.124 -7.413 11.145 1.00 94.44 238 ILE A N 1
ATOM 1772 C CA . ILE A 1 238 ? -1.308 -6.051 11.663 1.00 94.44 238 ILE A CA 1
ATOM 1773 C C . ILE A 1 238 ? -1.573 -5.087 10.510 1.00 94.44 238 ILE A C 1
ATOM 1775 O O . ILE A 1 238 ? -0.877 -5.102 9.492 1.00 94.44 238 ILE A O 1
ATOM 1779 N N . VAL A 1 239 ? -2.587 -4.244 10.680 1.00 94.88 239 VAL A N 1
ATOM 1780 C CA . VAL A 1 239 ? -2.888 -3.137 9.776 1.00 94.88 239 VAL A CA 1
ATOM 1781 C C . VAL A 1 239 ? -3.113 -1.881 10.607 1.00 94.88 239 VAL A C 1
ATOM 1783 O O . VAL A 1 239 ? -4.131 -1.768 11.295 1.00 94.88 239 VAL A O 1
ATOM 1786 N N . GLY A 1 240 ? -2.177 -0.939 10.518 1.00 94.06 240 GLY A N 1
ATOM 1787 C CA . GLY A 1 240 ? -2.324 0.401 11.069 1.00 94.06 240 GLY A CA 1
ATOM 1788 C C . GLY A 1 240 ? -3.235 1.240 10.182 1.00 94.06 240 GLY A C 1
ATOM 1789 O O . GLY A 1 240 ? -2.860 1.613 9.066 1.00 94.06 240 GLY A O 1
ATOM 1790 N N . LEU A 1 241 ? -4.448 1.521 10.662 1.00 93.25 241 LEU A N 1
ATOM 1791 C CA . LEU A 1 241 ? -5.425 2.360 9.973 1.00 93.25 241 LEU A CA 1
ATOM 17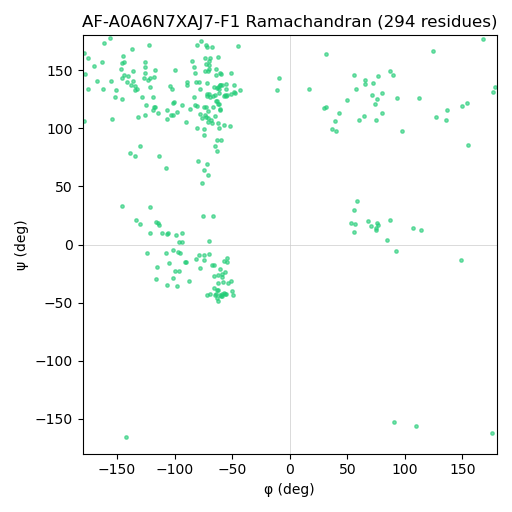92 C C . LEU A 1 241 ? -5.442 3.768 10.590 1.00 93.25 241 LEU A C 1
ATOM 1794 O O . LEU A 1 241 ? -5.735 3.912 11.781 1.00 93.25 241 LEU A O 1
ATOM 1798 N N . PRO A 1 242 ? -5.178 4.829 9.806 1.00 93.88 242 PRO A N 1
ATOM 1799 C CA . PRO A 1 242 ? -5.168 6.190 10.321 1.00 93.88 242 PRO A CA 1
ATOM 1800 C C . PRO A 1 242 ? -6.587 6.698 10.610 1.00 93.88 242 PRO A C 1
ATOM 1802 O O . PRO A 1 242 ? -7.577 6.234 10.043 1.00 93.88 242 PRO A O 1
ATOM 1805 N N . GLU A 1 243 ? -6.685 7.737 11.441 1.00 92.69 243 GLU A N 1
ATOM 1806 C CA . GLU A 1 243 ? -7.957 8.390 11.805 1.00 92.69 243 GLU A CA 1
ATOM 1807 C C . GLU A 1 243 ? -8.712 8.986 10.606 1.00 92.69 243 GLU A C 1
ATOM 1809 O O . GLU A 1 243 ? -9.919 9.217 10.677 1.00 92.69 243 GLU A O 1
ATOM 1814 N N . SER A 1 244 ? -8.010 9.248 9.501 1.00 96.31 244 SER A N 1
ATOM 1815 C CA . SER A 1 244 ? -8.584 9.811 8.279 1.00 96.31 244 SER A CA 1
ATOM 1816 C C . SER A 1 244 ? -9.418 8.817 7.472 1.00 96.31 244 SER A C 1
ATOM 1818 O O . SER A 1 244 ? -10.165 9.259 6.594 1.00 96.31 244 SER A O 1
ATOM 1820 N N . VAL A 1 245 ? -9.345 7.511 7.763 1.00 97.38 245 VAL A N 1
ATOM 1821 C CA . VAL A 1 245 ? -10.142 6.499 7.060 1.00 97.38 245 VAL A CA 1
ATOM 1822 C C . VAL A 1 245 ? -11.626 6.736 7.322 1.00 97.38 245 VAL A C 1
ATOM 1824 O O . VAL A 1 245 ? -12.087 6.734 8.460 1.00 97.38 245 VAL A O 1
ATOM 1827 N N . THR A 1 246 ? -12.387 6.907 6.245 1.00 96.38 246 THR A N 1
ATOM 1828 C CA . THR A 1 246 ? -13.838 7.163 6.271 1.00 96.38 246 THR A CA 1
ATOM 1829 C C . THR A 1 246 ? -14.643 6.155 5.454 1.00 96.38 246 THR A C 1
ATOM 1831 O O . THR A 1 246 ? -15.871 6.184 5.500 1.00 96.38 246 THR A O 1
ATOM 1834 N N . SER A 1 247 ? -13.972 5.275 4.702 1.00 95.19 247 SER A N 1
ATOM 1835 C CA . SER A 1 247 ? -14.601 4.261 3.855 1.00 95.19 247 SER A CA 1
ATOM 1836 C C . SER A 1 247 ? -13.685 3.048 3.698 1.00 95.19 247 SER A C 1
ATOM 1838 O O . SER A 1 247 ? -12.536 3.206 3.281 1.00 95.19 247 SER A O 1
ATOM 1840 N N . ILE A 1 248 ? -14.194 1.847 3.985 1.00 94.44 248 ILE A N 1
ATOM 1841 C CA . ILE A 1 248 ? -13.498 0.569 3.765 1.00 94.44 248 ILE A CA 1
ATOM 1842 C C . ILE A 1 248 ? -14.448 -0.410 3.066 1.00 94.44 248 ILE A C 1
ATOM 1844 O O . ILE A 1 248 ? -15.594 -0.555 3.477 1.00 94.44 248 ILE A O 1
ATOM 1848 N N . GLY A 1 249 ? -13.968 -1.099 2.028 1.00 89.94 249 GLY A N 1
ATOM 1849 C CA . GLY A 1 249 ? -14.714 -2.171 1.359 1.00 89.94 249 GLY A CA 1
ATOM 1850 C C . GLY A 1 249 ? -15.700 -1.699 0.282 1.00 89.94 249 GLY A C 1
ATOM 1851 O O . GLY A 1 249 ? -16.421 -2.513 -0.295 1.00 89.94 249 GLY A O 1
ATOM 1852 N N . GLU A 1 250 ? -15.735 -0.402 -0.013 1.00 89.88 250 GLU A N 1
ATOM 1853 C CA . GLU A 1 250 ? -16.566 0.165 -1.079 1.00 89.88 250 GLU A CA 1
ATOM 1854 C C . GLU A 1 250 ? -15.880 0.046 -2.444 1.00 89.88 250 GLU A C 1
ATOM 1856 O O . GLU A 1 250 ? -14.654 0.038 -2.541 1.00 89.88 250 GLU A O 1
ATOM 1861 N N . VAL A 1 251 ? -16.675 -0.023 -3.511 1.00 91.56 251 VAL A N 1
ATOM 1862 C CA . VAL A 1 251 ? -16.160 0.006 -4.888 1.00 91.56 251 VAL A CA 1
ATOM 1863 C C . VAL A 1 251 ? -15.647 1.414 -5.185 1.00 91.56 251 VAL A C 1
ATOM 1865 O O . VAL A 1 251 ? -16.433 2.361 -5.211 1.00 91.56 251 VAL A O 1
ATOM 1868 N N . LEU A 1 252 ? -14.343 1.567 -5.414 1.00 91.00 252 LEU A N 1
ATOM 1869 C CA . LEU A 1 252 ? -13.741 2.858 -5.766 1.00 91.00 252 LEU A CA 1
ATOM 1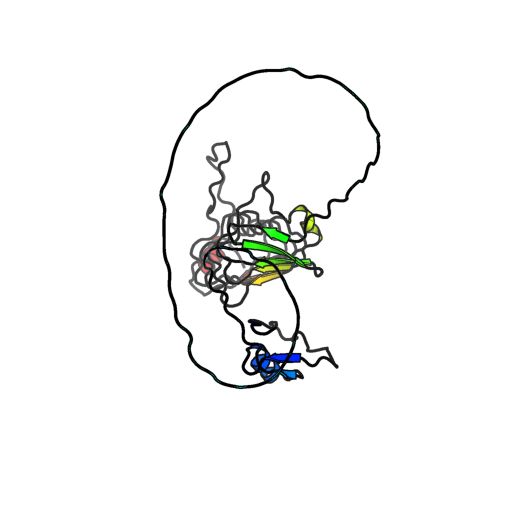870 C C . LEU A 1 252 ? -13.566 3.033 -7.275 1.00 91.00 252 LEU A C 1
ATOM 1872 O O . LEU A 1 252 ? -13.515 4.167 -7.753 1.00 91.00 252 LEU A O 1
ATOM 1876 N N . VAL A 1 253 ? -13.506 1.928 -8.026 1.00 86.88 253 VAL A N 1
ATOM 1877 C CA . VAL A 1 253 ? -13.303 1.947 -9.477 1.00 86.88 253 VAL A CA 1
ATOM 1878 C C . VAL A 1 253 ? -14.410 1.160 -10.170 1.00 86.88 253 VAL A C 1
ATOM 1880 O O . VAL A 1 253 ? -14.486 -0.065 -10.089 1.00 86.88 253 VAL A O 1
ATOM 1883 N N . GLU A 1 254 ? -15.267 1.868 -10.904 1.00 74.25 254 GLU A N 1
ATOM 1884 C CA . GLU A 1 254 ? -16.256 1.242 -11.780 1.00 74.25 254 GLU A CA 1
ATOM 1885 C C . GLU A 1 254 ? -15.550 0.691 -13.029 1.00 74.25 254 GLU A C 1
ATOM 1887 O O . GLU A 1 254 ? -15.230 1.419 -13.966 1.00 74.25 254 GLU A O 1
ATOM 1892 N N . GLN A 1 255 ? -15.276 -0.613 -13.047 1.00 64.12 255 GLN A N 1
ATOM 1893 C CA . GLN A 1 255 ? -14.785 -1.289 -14.247 1.00 64.12 255 GLN A CA 1
ATOM 1894 C C . GLN A 1 255 ? -15.927 -1.404 -15.269 1.00 64.12 255 GLN A C 1
ATOM 1896 O O . GLN A 1 255 ? -17.002 -1.921 -14.947 1.00 64.12 255 GLN A O 1
ATOM 1901 N N . GLU A 1 256 ? -15.693 -0.998 -16.524 1.00 55.66 256 GLU A N 1
ATOM 1902 C CA . GLU A 1 256 ? -16.615 -1.225 -17.649 1.00 55.66 256 GLU A CA 1
ATOM 1903 C C . GLU A 1 256 ? -16.641 -2.713 -18.054 1.00 55.66 256 GLU A C 1
ATOM 1905 O O . GLU A 1 256 ? -16.320 -3.102 -19.179 1.00 55.66 256 GLU A O 1
ATOM 1910 N N . SER A 1 257 ? -17.015 -3.606 -17.140 1.00 54.56 257 SER A N 1
ATOM 1911 C CA . SER A 1 257 ? -17.285 -4.988 -17.518 1.00 54.56 257 SER A CA 1
ATOM 1912 C C . SER A 1 257 ? -18.573 -5.029 -18.356 1.00 54.56 257 SER A C 1
ATOM 1914 O O . SER A 1 257 ? -19.620 -4.515 -17.967 1.00 54.56 257 SER A O 1
ATOM 1916 N N . LYS A 1 258 ? -18.517 -5.644 -19.546 1.00 47.91 258 L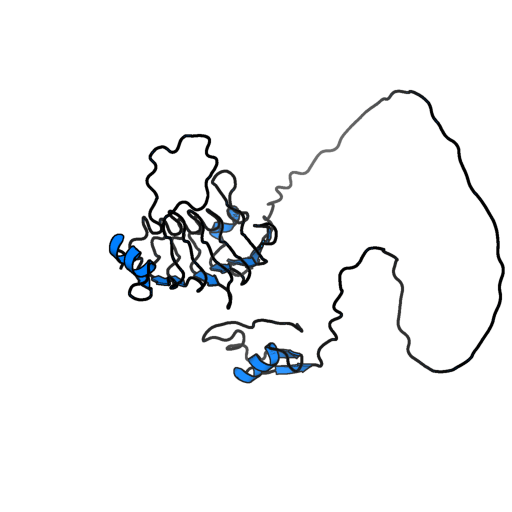YS A N 1
ATOM 1917 C CA . LYS A 1 258 ? -19.648 -5.812 -20.489 1.00 47.91 258 LYS A CA 1
ATOM 1918 C C . LYS A 1 258 ? -20.782 -6.730 -19.978 1.00 47.91 258 LYS A C 1
ATOM 1920 O O . LYS A 1 258 ? -21.521 -7.300 -20.783 1.00 47.91 258 LYS A O 1
ATOM 1925 N N . GLN A 1 259 ? -20.953 -6.903 -18.670 1.00 34.44 259 GLN A N 1
ATOM 1926 C CA . GLN A 1 259 ? -22.013 -7.716 -18.071 1.00 34.44 259 GLN A CA 1
ATOM 1927 C C . GLN A 1 259 ? -22.648 -6.976 -16.883 1.00 34.44 259 GLN A C 1
ATOM 1929 O O . GLN A 1 259 ? -21.936 -6.341 -16.112 1.00 34.44 259 GLN A O 1
ATOM 1934 N N . PRO A 1 260 ? -23.979 -7.057 -16.705 1.00 37.12 260 PRO A N 1
ATOM 1935 C CA . PRO A 1 260 ? -24.660 -6.393 -15.604 1.00 37.12 260 PRO A CA 1
ATOM 1936 C C . PRO A 1 260 ? -24.309 -7.100 -14.290 1.00 37.12 260 PRO A C 1
ATOM 1938 O O . PRO A 1 260 ? -24.786 -8.203 -14.029 1.00 37.12 260 PRO A O 1
ATOM 1941 N N . THR A 1 261 ? -23.509 -6.462 -13.438 1.00 44.97 261 THR A N 1
ATOM 1942 C CA . THR A 1 261 ? -23.210 -6.904 -12.066 1.00 44.97 261 THR A CA 1
ATOM 1943 C C . THR A 1 261 ? -24.386 -6.613 -11.127 1.00 44.97 261 THR A C 1
ATOM 1945 O O . THR A 1 261 ? -24.258 -6.004 -10.070 1.00 44.97 261 THR A O 1
ATOM 1948 N N . ALA A 1 262 ? -25.584 -7.062 -11.500 1.00 33.25 262 ALA A N 1
ATOM 1949 C CA . ALA A 1 262 ? -26.716 -7.091 -10.588 1.00 33.25 262 ALA A CA 1
ATOM 1950 C C . ALA A 1 262 ? -26.512 -8.249 -9.593 1.00 33.25 262 ALA A C 1
ATOM 1952 O O . ALA A 1 262 ? -26.868 -9.388 -9.886 1.00 33.25 262 ALA A O 1
ATOM 1953 N N . GLY A 1 263 ? -25.928 -7.955 -8.426 1.00 44.16 263 GLY A N 1
ATOM 1954 C CA . GLY A 1 263 ? -25.903 -8.878 -7.283 1.00 44.16 263 GLY A CA 1
ATOM 1955 C C . GLY A 1 263 ? -24.542 -9.424 -6.844 1.00 44.16 263 GLY A C 1
ATOM 1956 O O . GLY A 1 263 ? -24.524 -10.352 -6.037 1.00 44.16 263 GLY A O 1
ATOM 1957 N N . GLN A 1 264 ? -23.417 -8.873 -7.312 1.00 49.06 264 GLN A N 1
ATOM 1958 C CA . GLN A 1 264 ? -22.129 -9.160 -6.673 1.00 49.06 264 GLN A CA 1
ATOM 1959 C C . GLN A 1 264 ? -22.095 -8.403 -5.335 1.00 49.06 264 GLN A C 1
ATOM 1961 O O . GLN A 1 264 ? -22.123 -7.174 -5.321 1.00 49.06 264 GLN A O 1
ATOM 1966 N N . ALA A 1 265 ? -22.125 -9.120 -4.211 1.00 55.78 265 ALA A N 1
ATOM 1967 C CA . ALA A 1 265 ? -21.919 -8.503 -2.904 1.00 55.78 265 ALA A CA 1
ATOM 1968 C C . ALA A 1 265 ? -20.518 -7.872 -2.870 1.00 55.78 265 ALA A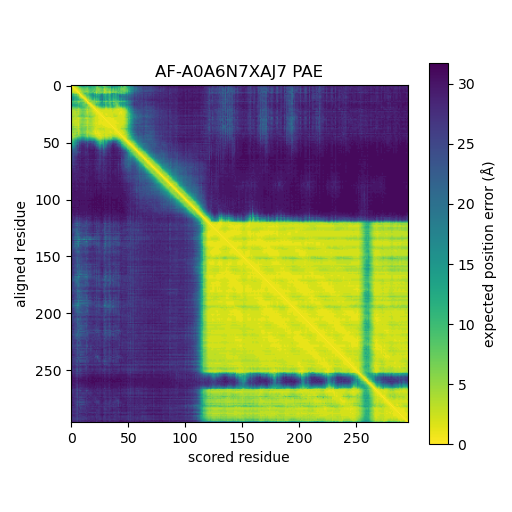 C 1
ATOM 1970 O O . ALA A 1 265 ? -19.575 -8.498 -3.359 1.00 55.78 265 ALA A O 1
ATOM 1971 N N . SER A 1 266 ? -20.400 -6.658 -2.315 1.00 64.00 266 SER A N 1
ATOM 1972 C CA . SER A 1 266 ? -19.098 -6.044 -2.024 1.00 64.00 266 SER A CA 1
ATOM 1973 C C . SER A 1 266 ? -18.220 -7.071 -1.298 1.00 64.00 266 SER A C 1
ATOM 1975 O O . SER A 1 266 ? -18.675 -7.768 -0.382 1.00 64.00 266 SER A O 1
ATOM 1977 N N . VAL A 1 267 ? -16.986 -7.226 -1.781 1.00 80.19 267 VAL A N 1
ATOM 1978 C CA . VAL A 1 267 ? -15.992 -8.079 -1.135 1.00 80.19 267 VAL A CA 1
ATOM 1979 C C . VAL A 1 267 ? -15.369 -7.266 -0.012 1.00 80.19 267 VAL A C 1
ATOM 1981 O O . VAL A 1 267 ? -14.763 -6.222 -0.254 1.00 80.19 267 VAL A O 1
ATOM 1984 N N . ASP A 1 268 ? -15.510 -7.766 1.213 1.00 89.50 268 ASP A N 1
ATOM 1985 C CA . ASP A 1 268 ? -14.858 -7.195 2.385 1.00 89.50 268 ASP A CA 1
ATOM 1986 C C . ASP A 1 268 ? -13.363 -6.941 2.125 1.00 89.50 268 ASP A C 1
ATOM 1988 O O . ASP A 1 268 ? -12.679 -7.787 1.542 1.00 89.50 268 ASP A O 1
ATOM 1992 N N . ALA A 1 269 ? -12.850 -5.786 2.560 1.00 90.81 269 ALA A N 1
ATOM 1993 C CA . ALA A 1 269 ? -11.477 -5.378 2.271 1.00 90.81 269 ALA A CA 1
ATOM 1994 C C . ALA A 1 269 ? -10.429 -6.377 2.790 1.00 90.81 269 ALA A C 1
ATOM 1996 O O . ALA A 1 269 ? -9.356 -6.462 2.200 1.00 90.81 269 ALA A O 1
ATOM 1997 N N . PHE A 1 270 ? -10.744 -7.158 3.829 1.00 92.88 270 PHE A N 1
ATOM 1998 C CA . PHE A 1 270 ? -9.860 -8.146 4.451 1.00 92.88 270 PHE A CA 1
ATOM 1999 C C . PHE A 1 270 ? -10.381 -9.586 4.302 1.00 92.88 270 PHE A C 1
ATOM 2001 O O . PHE A 1 270 ? -9.955 -10.492 5.027 1.00 92.88 270 PHE A O 1
ATOM 2008 N N . ALA A 1 271 ? -11.288 -9.843 3.352 1.00 89.94 271 ALA A N 1
ATOM 2009 C CA . ALA A 1 271 ? -11.821 -11.181 3.118 1.00 89.94 271 ALA A CA 1
ATOM 2010 C C . ALA A 1 271 ? -10.692 -12.203 2.890 1.00 89.94 271 ALA A C 1
ATOM 2012 O O . ALA A 1 271 ? -9.806 -12.016 2.064 1.00 89.94 271 ALA A O 1
ATOM 2013 N N . GLY A 1 272 ? -10.717 -13.323 3.617 1.00 86.88 272 GLY A N 1
ATOM 2014 C CA . GLY A 1 272 ? -9.672 -14.348 3.502 1.00 86.88 272 GLY A CA 1
ATOM 2015 C C . GLY A 1 272 ? -8.334 -13.990 4.165 1.00 86.88 272 GLY A C 1
ATOM 2016 O O . GLY A 1 272 ? -7.355 -14.696 3.926 1.00 86.88 272 GLY A O 1
ATOM 2017 N N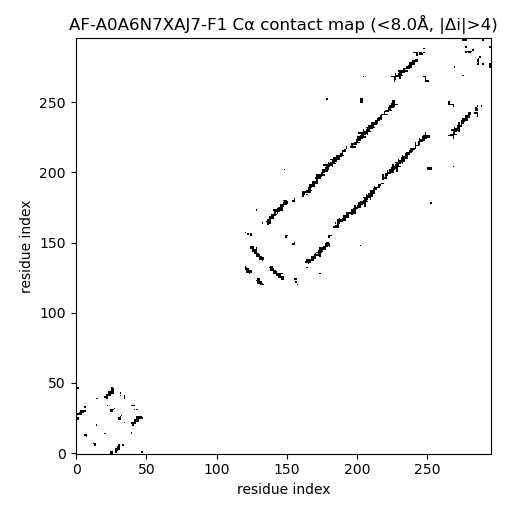 . SER A 1 273 ? -8.299 -12.959 5.014 1.00 89.12 273 SER A N 1
ATOM 2018 C CA . SER A 1 273 ? -7.130 -12.540 5.803 1.00 89.12 273 SER A CA 1
ATOM 2019 C C . SER A 1 273 ? -7.412 -12.754 7.305 1.00 89.12 273 SER A C 1
ATOM 2021 O O . SER A 1 273 ? -7.737 -11.818 8.029 1.00 89.12 273 SER A O 1
ATOM 2023 N N . PRO A 1 274 ? -7.359 -14.007 7.804 1.00 83.56 274 PRO A N 1
ATOM 2024 C CA . PRO A 1 274 ? -7.938 -14.395 9.098 1.00 83.56 274 PRO A CA 1
ATOM 2025 C C . PRO A 1 274 ? -7.148 -13.932 10.331 1.00 83.56 274 PRO A C 1
ATOM 2027 O O . PRO A 1 274 ? -7.606 -14.141 11.453 1.00 83.56 274 PRO A O 1
ATOM 2030 N N . LEU A 1 275 ? -5.945 -13.388 10.139 1.00 84.56 275 LEU A N 1
ATOM 2031 C CA . LEU A 1 275 ? -5.040 -12.985 11.218 1.00 84.56 275 LEU A CA 1
ATOM 2032 C C . LEU A 1 275 ? -5.056 -11.477 11.484 1.00 84.56 275 LEU A C 1
ATOM 2034 O O . LEU A 1 275 ? -4.402 -11.045 12.433 1.00 84.56 275 LEU A O 1
ATOM 2038 N N . VAL A 1 276 ? -5.783 -10.708 10.667 1.00 90.31 276 VAL A N 1
ATOM 2039 C CA . VAL A 1 276 ? -5.737 -9.246 10.678 1.00 90.31 276 VAL A CA 1
ATOM 2040 C C . VAL A 1 276 ? -6.205 -8.708 12.022 1.00 90.31 276 VAL A C 1
ATOM 2042 O O . VAL A 1 276 ? -7.345 -8.929 12.440 1.00 90.31 276 VAL A O 1
ATOM 2045 N N . LYS A 1 277 ? -5.301 -7.965 12.657 1.00 91.69 277 LYS A N 1
ATOM 2046 C CA . LYS A 1 277 ? -5.579 -7.046 13.751 1.00 91.69 277 LYS A CA 1
ATOM 2047 C C . LYS A 1 277 ? -5.588 -5.628 13.224 1.00 91.69 277 LYS A C 1
ATOM 2049 O O . LYS A 1 277 ? -4.675 -5.243 12.489 1.00 91.69 277 LYS A O 1
ATOM 2054 N N . VAL A 1 278 ? -6.594 -4.860 13.616 1.00 91.06 278 VAL A N 1
ATOM 2055 C CA . VAL A 1 278 ? -6.698 -3.452 13.227 1.00 91.06 278 VAL A CA 1
ATOM 2056 C C . VAL A 1 278 ? -6.172 -2.575 14.355 1.00 91.06 278 VAL A C 1
ATOM 2058 O O . VAL A 1 278 ? -6.768 -2.490 15.428 1.00 91.06 278 VAL A O 1
ATOM 2061 N N . GLU A 1 279 ? -5.070 -1.876 14.098 1.00 93.00 279 GLU A N 1
ATOM 2062 C CA . GLU A 1 279 ? -4.591 -0.813 14.977 1.00 93.00 279 GLU A CA 1
ATOM 2063 C C . GLU A 1 279 ? -5.211 0.511 14.519 1.00 93.00 279 GLU A C 1
ATOM 2065 O O . GLU A 1 279 ? -4.859 1.056 13.476 1.00 93.00 279 GLU A O 1
ATOM 2070 N N . ALA A 1 280 ? -6.190 1.007 15.279 1.00 90.69 280 ALA A N 1
ATOM 2071 C CA . ALA A 1 280 ? -6.911 2.241 14.975 1.00 90.69 280 ALA A CA 1
ATOM 2072 C C . ALA A 1 280 ? -7.254 3.023 16.249 1.00 90.69 280 ALA A C 1
ATOM 2074 O O . ALA A 1 280 ? -7.367 2.461 17.344 1.00 90.69 280 ALA A O 1
ATOM 2075 N N . GLU A 1 281 ? -7.475 4.333 16.112 1.00 90.06 281 GLU A N 1
ATOM 2076 C CA . GLU A 1 281 ? -7.920 5.167 17.228 1.00 90.06 281 GLU A CA 1
ATOM 2077 C C . GLU A 1 281 ? -9.300 4.706 17.726 1.00 90.06 281 GLU A C 1
ATOM 2079 O O . GLU A 1 281 ? -10.224 4.448 16.947 1.00 90.06 281 GLU A O 1
ATOM 2084 N N . LYS A 1 282 ? -9.469 4.612 19.047 1.00 90.75 282 LYS A N 1
ATOM 2085 C CA . LYS A 1 282 ? -10.723 4.177 19.663 1.00 90.75 282 LYS A CA 1
ATOM 2086 C C . LYS A 1 282 ? -11.876 5.121 19.305 1.00 90.75 282 LYS A C 1
ATOM 2088 O O . LYS A 1 282 ? -11.878 6.279 19.706 1.00 90.75 282 LYS A O 1
ATOM 2093 N N . GLY A 1 283 ? -12.920 4.580 18.680 1.00 90.31 283 GLY A N 1
ATOM 2094 C CA . GLY A 1 283 ? -14.112 5.332 18.282 1.00 90.31 283 GLY A CA 1
ATOM 2095 C C . GLY A 1 283 ? -14.040 5.896 16.861 1.00 90.31 283 GLY A C 1
ATOM 2096 O O . GLY A 1 283 ? -15.054 6.399 16.376 1.00 90.31 283 GLY A O 1
ATOM 2097 N N . SER A 1 284 ? -12.895 5.760 16.183 1.00 93.25 284 SER A N 1
ATOM 2098 C CA . SER A 1 284 ? -12.753 6.044 14.753 1.00 93.25 284 SER A CA 1
ATOM 2099 C C . SER A 1 284 ? -13.643 5.133 13.903 1.00 93.25 284 SER A C 1
ATOM 2101 O O . SER A 1 284 ? -14.057 4.055 14.346 1.00 93.25 284 SER A O 1
ATOM 2103 N N . TYR A 1 285 ? -13.887 5.534 12.654 1.00 94.44 285 TYR A N 1
ATOM 2104 C CA . TYR A 1 285 ? -14.566 4.689 11.669 1.00 94.44 285 TYR A CA 1
ATOM 2105 C C . TYR A 1 285 ? -13.850 3.339 11.496 1.00 94.44 285 TYR A C 1
ATOM 2107 O O . TYR A 1 285 ? -14.499 2.299 11.512 1.00 94.44 285 TYR A O 1
ATOM 2115 N N . ALA A 1 286 ? -12.514 3.343 11.431 1.00 90.19 286 ALA A N 1
ATOM 2116 C CA . ALA A 1 286 ? -11.705 2.130 11.321 1.00 90.19 286 ALA A CA 1
ATOM 2117 C C . ALA A 1 286 ? -11.929 1.157 12.495 1.00 90.19 286 ALA A C 1
ATOM 2119 O O . ALA A 1 286 ? -12.092 -0.042 12.273 1.00 90.19 286 ALA A O 1
ATOM 2120 N N . SER A 1 287 ? -12.013 1.666 13.732 1.00 91.44 287 SER A N 1
ATOM 2121 C CA . SER A 1 287 ? -12.313 0.822 14.900 1.00 91.44 287 SER A CA 1
ATOM 2122 C C . SER A 1 287 ? -13.730 0.231 14.863 1.00 91.44 287 SER A C 1
ATOM 2124 O O . SER A 1 287 ? -13.920 -0.926 15.221 1.00 91.44 287 SER A O 1
ATOM 2126 N N . GLN A 1 288 ? -14.718 0.990 14.373 1.00 93.25 288 GLN A N 1
ATOM 2127 C CA . GLN A 1 288 ? -16.100 0.513 14.233 1.00 93.25 288 GLN A CA 1
ATOM 2128 C C . GLN A 1 288 ? -16.214 -0.555 13.142 1.00 93.25 288 GLN A C 1
ATOM 2130 O O . GLN A 1 288 ? -16.851 -1.584 13.348 1.00 93.25 288 GLN A O 1
ATOM 2135 N N . TYR A 1 289 ? -15.544 -0.342 12.009 1.00 91.75 289 TYR A N 1
ATOM 2136 C CA . TYR A 1 289 ? -15.462 -1.323 10.932 1.00 91.75 289 TYR A CA 1
ATOM 2137 C C . TYR A 1 289 ? -14.827 -2.637 11.416 1.00 91.75 289 TYR A C 1
ATOM 2139 O O . TYR A 1 289 ? -15.358 -3.714 11.144 1.00 91.75 289 TYR A O 1
ATOM 2147 N N . ALA A 1 290 ? -13.736 -2.565 12.190 1.00 90.94 290 ALA A N 1
ATOM 2148 C CA . ALA A 1 290 ? -13.101 -3.748 12.770 1.00 90.94 290 ALA A CA 1
ATOM 2149 C C . ALA A 1 290 ? -14.068 -4.548 13.663 1.00 90.94 290 ALA A C 1
ATOM 2151 O O . ALA A 1 290 ? -14.169 -5.768 13.516 1.00 90.94 290 ALA A O 1
ATOM 2152 N N . ASP A 1 291 ? -14.840 -3.863 14.516 1.00 90.88 291 ASP A N 1
ATOM 2153 C CA . ASP A 1 291 ? -15.863 -4.480 15.370 1.00 90.88 291 ASP A CA 1
ATOM 2154 C C . ASP A 1 291 ? -16.987 -5.144 14.546 1.00 90.88 291 ASP A C 1
ATOM 2156 O O . ASP A 1 291 ? -17.381 -6.284 14.819 1.00 90.88 291 ASP A O 1
ATOM 2160 N N . GLU A 1 292 ? -17.502 -4.455 13.522 1.00 91.69 292 GLU A N 1
ATOM 2161 C CA . GLU A 1 292 ? -18.581 -4.944 12.649 1.00 91.69 292 GLU A CA 1
ATOM 2162 C C . GLU A 1 292 ? -18.167 -6.190 11.854 1.00 91.69 292 GLU A C 1
ATOM 2164 O O . GLU A 1 292 ? -18.945 -7.144 11.719 1.00 91.69 292 GLU A O 1
ATOM 2169 N N . HIS A 1 293 ? -16.918 -6.212 11.387 1.00 88.00 293 HIS A N 1
ATOM 2170 C CA . HIS A 1 293 ? -16.353 -7.282 10.568 1.00 88.00 293 HIS A CA 1
ATOM 2171 C C . HIS A 1 293 ? -15.616 -8.357 11.381 1.00 88.00 293 HIS A C 1
ATOM 2173 O O . HIS A 1 293 ? -15.145 -9.345 10.814 1.00 88.00 293 HIS A O 1
ATOM 2179 N N . LYS A 1 294 ? -15.609 -8.236 12.718 1.00 88.31 294 LYS A N 1
ATOM 2180 C CA . LYS A 1 294 ? -14.994 -9.186 13.665 1.00 88.31 294 LYS A CA 1
ATOM 2181 C C . LYS A 1 294 ? -13.497 -9.390 13.421 1.00 88.31 294 LYS A C 1
ATOM 2183 O O . LYS A 1 294 ? -12.996 -10.511 13.554 1.00 88.31 294 LYS A O 1
ATOM 2188 N N . LEU A 1 295 ? -12.811 -8.315 13.051 1.00 86.94 295 LEU A N 1
ATOM 2189 C CA . LEU A 1 295 ? -11.354 -8.269 13.025 1.00 86.94 295 LEU A CA 1
ATOM 2190 C C . LEU A 1 295 ? -10.828 -8.214 14.472 1.00 86.94 295 LEU A C 1
ATOM 2192 O O . LEU A 1 295 ? -11.569 -7.856 15.391 1.00 86.94 295 LEU A O 1
ATOM 2196 N N . LEU A 1 296 ? -9.591 -8.673 14.681 1.00 74.88 296 LEU A N 1
ATOM 2197 C CA . LEU A 1 296 ? -8.958 -8.720 16.007 1.00 74.88 296 LEU A CA 1
ATOM 2198 C C . LEU A 1 296 ? -8.469 -7.338 16.461 1.00 74.88 296 LEU A C 1
ATOM 2200 O O . LEU A 1 296 ? -8.344 -7.187 17.698 1.00 74.88 296 LEU A O 1
#